Protein AF-A0A9P9AKM9-F1 (afdb_monomer)

InterPro domains:
  IPR001433 Oxidoreductase FAD/NAD(P)-binding [PF00175] (170-255)
  IPR001709 Flavoprotein pyridine nucleotide cytochrome reductase [PR00371] (80-87)
  IPR001709 Flavoprotein pyridine nucleotide cytochrome reductase [PR00371] (116-125)
  IPR001709 Flavoprotein pyridine nucleotide cytochrome reductase [PR00371] (169-188)
  IPR001709 Flavoprotein pyridine nucleotide cytochrome reductase [PR00371] (198-207)
  IPR001709 Flavoprotein pyridine nucleotide cytochrome reductase [PR00371] (211-222)
  IPR003097 Sulfite reductase [NADPH] flavoprotein alpha-component-like, FAD-binding [PF00667] (3-106)
  IPR017938 Riboflavin synthase-like beta-barrel [SSF63380] (3-127)
  IPR039261 Ferredoxin-NADP reductase (FNR), nucleotide-binding domain [G3DSA:3.40.50.80] (162-266)
  IPR039261 Ferredoxin-NADP reductase (FNR), nucleotide-binding domain [SSF52343] (159-263)

Solvent-accessible surface area (backbone atoms only — not comparable to full-atom values): 15667 Å² total; per-residue (Å²): 114,64,46,69,55,41,48,66,44,34,87,37,40,82,41,73,70,48,22,54,52,33,46,49,41,38,74,31,68,67,55,35,49,56,51,40,57,44,61,64,61,44,74,67,56,49,56,52,53,46,26,57,74,66,70,46,56,80,88,66,45,50,74,73,51,55,68,66,59,55,57,71,66,49,77,81,88,72,89,82,91,72,56,50,29,44,27,63,88,82,35,71,92,54,82,36,71,56,78,74,70,45,73,44,70,31,47,98,38,76,92,43,65,49,67,38,67,66,40,45,47,51,49,48,44,52,31,52,76,66,77,39,81,77,56,93,94,61,75,70,85,88,49,99,53,99,63,80,79,76,94,81,82,88,78,91,72,88,84,68,81,75,64,56,63,48,65,45,83,43,81,30,48,60,66,55,42,21,46,52,48,10,48,52,54,42,50,35,54,40,40,75,68,76,39,71,55,31,42,37,39,39,35,26,23,34,48,34,84,87,79,57,52,75,61,52,69,58,54,54,53,47,27,75,73,26,80,64,35,45,81,47,80,11,30,58,69,45,73,43,95,92,36,86,38,47,31,36,41,68,50,48,48,62,77,40,45,69,65,51,51,51,66,72,73,109

Foldseek 3Di:
DQLVLLLVCLVQALDPVLSVLSVCCSPDPVSVVVCCQQQVDDPVSSQVVSCVVVVHDPVSGRPSPDVVSVVVSDDDDDDDDFFFQAACVVCVPDTDGDADWDWAAGDPHRVDIDGDDVSLLVVQLVCVVVVHDRDPPRDPVVDPDSHDDDDDDDDDDPDDDDPQQAADAAEEEASRCRVVSRVLQVSLVCVVVVHHGAAYEHFYEDADPPPRPPCPVVQVVSQVSHPNYDHHYAHQNDDDPVHRPSNGRVSSCVVCVVVVVVSVVD

Secondary structure (DSSP, 8-state):
--HHHHHHHHTT-SSHHHHHHHHHHHH-HHHHHHHHHHH---HHHHHHHHHHHTT--GGGTTTT--HHHHHHHSPPPPP----B-S-TTT-TT---B--PPPEEEETTEEEEEEE-HHHHHHHHHHHHHTTPPPPTT---TT--SSS-PPP--PPP-S-----TTS-EEEEEEGGGGHHHHHHHHHHHHHHHTT-----EEEEEEES-TTTS-TTHHHHHHHHHHSTTEEEEEEETT-EETTEE-S-SHHHHHHTTHHHHHHHHH-

Nearest PDB structures (foldseek):
  3qe2-assembly1_A  TM=8.465E-01  e=2.092E-13  Homo sapiens
  5fa6-assembly2_B  TM=8.293E-01  e=1.739E-13  Homo sapiens
  6j7a-assembly1_A  TM=8.418E-01  e=2.308E-12  Rattus norvegicus
  3wkt-assembly1_A  TM=8.072E-01  e=5.957E-13  Rattus norvegicus
  3qfc-assembly2_B  TM=7.505E-01  e=2.252E-11  Homo sapiens

Mean predicted aligned error: 7.15 Å

Radius of gyration: 25.08 Å; Cα contacts (8 Å, |Δi|>4): 334; chains: 1; bounding box: 56×44×70 Å

Structure (mmCIF, N/CA/C/O backbone):
data_AF-A0A9P9AKM9-F1
#
_entry.id   AF-A0A9P9AKM9-F1
#
loop_
_atom_site.group_PDB
_atom_site.id
_atom_site.type_symbol
_atom_site.label_atom_id
_atom_site.label_alt_id
_atom_site.label_comp_id
_atom_site.label_asym_id
_atom_site.label_entity_id
_atom_site.label_seq_id
_atom_site.pdbx_PDB_ins_code
_atom_site.Cartn_x
_atom_site.Cartn_y
_atom_site.Cartn_z
_atom_site.occupancy
_atom_site.B_iso_or_equiv
_atom_site.auth_seq_id
_atom_site.auth_comp_id
_atom_site.auth_asym_id
_atom_site.auth_atom_id
_atom_site.pdbx_PDB_model_num
ATOM 1 N N . MET A 1 1 ? -17.996 1.460 14.120 1.00 79.56 1 MET A N 1
ATOM 2 C CA . MET A 1 1 ? -18.347 0.350 15.040 1.00 79.56 1 MET A CA 1
ATOM 3 C C . MET A 1 1 ? -19.779 -0.080 14.754 1.00 79.56 1 MET A C 1
ATOM 5 O O . MET A 1 1 ? -20.576 0.825 14.547 1.00 79.56 1 MET A O 1
ATOM 9 N N . PRO A 1 2 ? -20.124 -1.373 14.684 1.00 87.38 2 PRO A N 1
ATOM 10 C CA . PRO A 1 2 ? -21.502 -1.785 14.394 1.00 87.38 2 PRO A CA 1
ATOM 11 C C . PRO A 1 2 ? -22.505 -1.177 15.388 1.00 87.38 2 PRO A C 1
ATOM 13 O O . PRO A 1 2 ? -22.188 -1.049 16.571 1.00 87.38 2 PRO A O 1
ATOM 16 N N . ARG A 1 3 ? -23.694 -0.781 14.912 1.00 90.06 3 ARG A N 1
ATOM 17 C CA . ARG A 1 3 ? -24.748 -0.207 15.770 1.00 90.06 3 ARG A CA 1
ATOM 18 C C . ARG A 1 3 ? -25.275 -1.223 16.783 1.00 90.06 3 ARG A C 1
ATOM 20 O O . ARG A 1 3 ? -25.497 -0.853 17.928 1.00 90.06 3 ARG A O 1
ATOM 27 N N . ASP A 1 4 ? -25.333 -2.498 16.413 1.00 90.75 4 ASP A N 1
ATOM 28 C CA . ASP A 1 4 ? -25.721 -3.588 17.320 1.00 90.75 4 ASP A CA 1
ATOM 29 C C . ASP A 1 4 ? -24.795 -3.677 18.540 1.00 90.75 4 ASP A C 1
ATOM 31 O O . ASP A 1 4 ? -25.245 -3.880 19.664 1.00 90.75 4 ASP A O 1
ATOM 35 N N . THR A 1 5 ? -23.495 -3.426 18.346 1.00 91.44 5 THR A N 1
ATOM 36 C CA . THR A 1 5 ? -22.533 -3.334 19.450 1.00 91.44 5 THR A CA 1
ATOM 37 C C . THR A 1 5 ? -22.849 -2.156 20.373 1.00 91.44 5 THR A C 1
ATOM 39 O O . THR A 1 5 ? -22.737 -2.298 21.583 1.00 91.44 5 THR A O 1
ATOM 42 N N . ILE A 1 6 ? -23.263 -1.000 19.832 1.00 93.00 6 ILE A N 1
ATOM 43 C CA . ILE A 1 6 ? -23.695 0.155 20.645 1.00 93.00 6 ILE A CA 1
ATOM 44 C C . ILE A 1 6 ? -24.945 -0.208 21.445 1.00 93.00 6 ILE A C 1
ATOM 46 O O . ILE A 1 6 ? -25.001 0.066 22.640 1.00 93.00 6 ILE A O 1
ATOM 50 N N . GLN A 1 7 ? -25.917 -0.865 20.811 1.00 94.38 7 GLN A N 1
ATOM 51 C CA . GLN A 1 7 ? -27.147 -1.296 21.470 1.00 94.38 7 GLN A CA 1
ATOM 52 C C . GLN A 1 7 ? -26.858 -2.249 22.637 1.00 94.38 7 GLN A C 1
ATOM 54 O O . GLN A 1 7 ? -27.443 -2.103 23.708 1.00 94.38 7 GLN A O 1
ATOM 59 N N . ALA A 1 8 ? -25.917 -3.180 22.467 1.00 93.31 8 ALA A N 1
ATOM 60 C CA . ALA A 1 8 ? -25.505 -4.099 23.526 1.00 93.31 8 ALA A CA 1
ATOM 61 C C . ALA A 1 8 ? -24.818 -3.399 24.716 1.00 93.31 8 ALA A C 1
ATOM 63 O O . ALA A 1 8 ? -24.828 -3.944 25.818 1.00 93.31 8 ALA A O 1
ATOM 64 N N . LEU A 1 9 ? -24.243 -2.204 24.525 1.00 93.88 9 LEU A N 1
ATOM 65 C CA . LEU A 1 9 ? -23.625 -1.415 25.599 1.00 93.88 9 LEU A CA 1
ATOM 66 C C . LEU A 1 9 ? -24.648 -0.685 26.478 1.00 93.88 9 LEU A C 1
ATOM 68 O O . LEU A 1 9 ? -24.328 -0.365 27.619 1.00 93.88 9 LEU A O 1
ATOM 72 N N . VAL A 1 10 ? -25.866 -0.435 25.982 1.00 94.38 10 VAL A N 1
ATOM 73 C CA . VAL A 1 10 ? -26.912 0.312 26.708 1.00 94.38 10 VAL A CA 1
ATOM 74 C C . VAL A 1 10 ? -27.208 -0.315 28.073 1.00 94.38 10 VAL A C 1
ATOM 76 O O . VAL A 1 10 ? -27.300 0.396 29.068 1.00 94.38 10 VAL A O 1
ATOM 79 N N . GLN A 1 11 ? -27.288 -1.646 28.138 1.00 93.81 11 GLN A N 1
ATOM 80 C CA . GLN A 1 11 ? -27.585 -2.383 29.376 1.00 93.81 11 GLN A CA 1
ATOM 81 C C . GLN A 1 11 ? -26.481 -2.271 30.445 1.00 93.81 11 GLN A C 1
ATOM 83 O O . GLN A 1 11 ? -26.728 -2.548 31.613 1.00 93.81 11 GLN A O 1
ATOM 88 N N . PHE A 1 12 ? -25.273 -1.865 30.046 1.00 94.12 12 PHE A N 1
ATOM 89 C CA . PHE A 1 12 ? -24.116 -1.682 30.926 1.00 94.12 12 PHE A CA 1
ATOM 90 C C . PHE A 1 12 ? -23.746 -0.202 31.089 1.00 94.12 12 PHE A C 1
ATOM 92 O O . PHE A 1 12 ? -22.653 0.113 31.564 1.00 94.12 12 PHE A O 1
ATOM 99 N N . ALA A 1 13 ? -24.627 0.712 30.666 1.00 92.69 13 ALA A N 1
ATOM 100 C CA . ALA A 1 13 ? -24.386 2.142 30.749 1.00 92.69 13 ALA A CA 1
ATOM 101 C C . ALA A 1 13 ? -24.194 2.571 32.219 1.00 92.69 13 ALA A C 1
ATOM 103 O O . ALA A 1 13 ? -25.057 2.290 33.052 1.00 92.69 13 ALA A O 1
ATOM 104 N N . PRO A 1 14 ? -23.116 3.304 32.555 1.00 91.06 14 PRO A N 1
ATOM 105 C CA . PRO A 1 14 ? -22.854 3.712 33.939 1.00 91.06 14 PRO A CA 1
ATOM 106 C C . PRO A 1 14 ? -23.873 4.708 34.520 1.00 91.06 14 PRO A C 1
ATOM 108 O O . PRO A 1 14 ? -23.908 4.921 35.729 1.00 91.06 14 PRO A O 1
ATOM 111 N N . SER A 1 15 ? -24.677 5.358 33.672 1.00 89.50 15 SER A N 1
ATOM 112 C CA . SER A 1 15 ? -25.733 6.284 34.088 1.00 89.50 15 SER A CA 1
ATOM 113 C C . SER A 1 15 ? -26.909 6.294 33.094 1.00 89.50 15 SER A C 1
ATOM 115 O O . SER A 1 15 ? -26.717 5.996 31.908 1.00 89.50 15 SER A O 1
ATOM 117 N N . PRO A 1 16 ? -28.123 6.699 33.524 1.00 90.25 16 PRO A N 1
ATOM 118 C CA . PRO A 1 16 ? -29.293 6.780 32.641 1.00 90.25 16 PRO A CA 1
ATOM 119 C C . PRO A 1 16 ? -29.120 7.748 31.460 1.00 90.25 16 PRO A C 1
ATOM 121 O O . PRO A 1 16 ? -29.622 7.496 30.362 1.00 90.25 16 PRO A O 1
ATOM 124 N N . SER A 1 17 ? -28.384 8.848 31.657 1.00 91.06 17 SER A N 1
ATOM 125 C CA . SER A 1 17 ? -28.101 9.821 30.596 1.00 91.06 17 SER A CA 1
ATOM 126 C C . SER A 1 17 ? -27.215 9.225 29.500 1.00 91.06 17 SER A C 1
ATOM 128 O O . SER A 1 17 ? -27.494 9.416 28.315 1.00 91.06 17 SER A O 1
ATOM 130 N N . ILE A 1 18 ? -26.196 8.443 29.878 1.00 91.25 18 ILE A N 1
ATOM 131 C CA . ILE A 1 18 ? -25.347 7.710 28.930 1.00 91.25 18 ILE A CA 1
ATOM 132 C C . ILE A 1 18 ? -26.168 6.647 28.195 1.00 91.25 18 ILE A C 1
ATOM 134 O O . ILE A 1 18 ? -26.059 6.546 26.975 1.00 91.25 18 ILE A O 1
ATOM 138 N N . GLY A 1 19 ? -27.019 5.900 28.906 1.00 92.44 19 GLY A N 1
ATOM 139 C CA . GLY A 1 19 ? -27.903 4.899 28.300 1.00 92.44 19 GLY A CA 1
ATOM 140 C C . GLY A 1 19 ? -28.800 5.502 27.217 1.00 92.44 19 GLY A C 1
ATOM 141 O O . GLY A 1 19 ? -28.795 5.039 26.079 1.00 92.44 19 GLY A O 1
ATOM 142 N N . THR A 1 20 ? -29.470 6.613 27.532 1.00 93.31 20 THR A N 1
ATOM 143 C CA . THR A 1 20 ? -30.346 7.336 26.590 1.00 93.31 20 THR A CA 1
ATOM 144 C C . THR A 1 20 ? -29.581 7.808 25.350 1.00 93.31 20 THR A C 1
ATOM 146 O O . THR A 1 20 ? -30.056 7.687 24.221 1.00 93.31 20 THR A O 1
ATOM 149 N N . PHE A 1 21 ? -28.364 8.320 25.545 1.00 91.38 21 PHE A N 1
ATOM 150 C CA . PHE A 1 21 ? -27.500 8.750 24.451 1.00 91.38 21 PHE A CA 1
ATOM 151 C C . PHE A 1 21 ? -27.078 7.583 23.542 1.00 91.38 21 PHE A C 1
ATOM 153 O O . PHE A 1 21 ? -27.135 7.699 22.316 1.00 91.38 21 PHE A O 1
ATOM 160 N N . LEU A 1 22 ? -26.682 6.449 24.125 1.00 93.25 22 LEU A N 1
ATOM 161 C CA . LEU A 1 22 ? -26.306 5.249 23.375 1.00 93.25 22 LEU A CA 1
ATOM 162 C C . LEU A 1 22 ? -27.492 4.665 22.605 1.00 93.25 22 LEU A C 1
ATOM 164 O O . LEU A 1 22 ? -27.326 4.277 21.451 1.00 93.25 22 LEU A O 1
ATOM 168 N N . GLU A 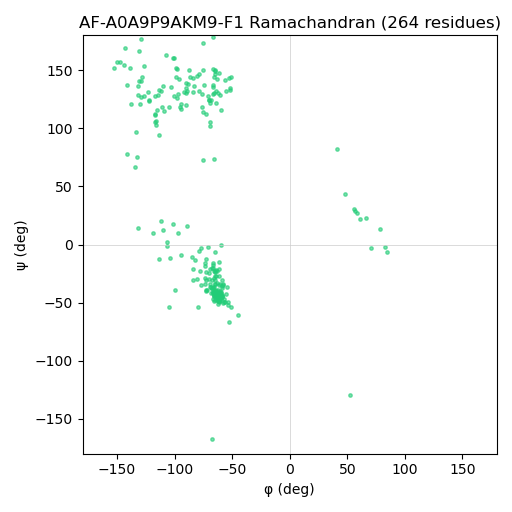1 23 ? -28.689 4.659 23.192 1.00 94.50 23 GLU A N 1
ATOM 169 C CA . GLU A 1 23 ? -29.909 4.245 22.495 1.00 94.50 23 GLU A CA 1
ATOM 170 C C . GLU A 1 23 ? -30.221 5.134 21.293 1.00 94.50 23 GLU A C 1
ATOM 172 O O . GLU A 1 23 ? -30.550 4.624 20.221 1.00 94.50 23 GLU A O 1
ATOM 177 N N . ALA A 1 24 ? -30.095 6.455 21.447 1.00 92.56 24 ALA A N 1
ATOM 178 C CA . ALA A 1 24 ? -30.302 7.391 20.347 1.00 92.56 24 ALA A CA 1
ATOM 179 C C . ALA A 1 24 ? -29.317 7.123 19.196 1.00 92.56 24 ALA A C 1
ATOM 181 O O . ALA A 1 24 ? -29.722 7.084 18.033 1.00 92.56 24 ALA A O 1
ATOM 182 N N . LEU A 1 25 ? -28.043 6.864 19.518 1.00 92.06 25 LEU A N 1
ATOM 183 C CA . LEU A 1 25 ? -27.022 6.496 18.533 1.00 92.06 25 LEU A CA 1
ATOM 184 C C . LEU A 1 25 ? -27.270 5.132 17.875 1.00 92.06 25 LEU A C 1
ATOM 186 O O . LEU A 1 25 ? -26.960 4.959 16.699 1.00 92.06 25 LEU A O 1
ATOM 190 N N . ALA A 1 26 ? -27.784 4.152 18.616 1.00 92.94 26 ALA A N 1
ATOM 191 C CA . ALA A 1 26 ? -28.056 2.821 18.083 1.00 92.94 26 ALA A CA 1
ATOM 192 C C . ALA A 1 26 ? -29.274 2.820 17.143 1.00 92.94 26 ALA A C 1
ATOM 194 O O . ALA A 1 26 ? -29.243 2.178 16.091 1.00 92.94 26 ALA A O 1
ATOM 195 N N . LYS A 1 27 ? -30.327 3.571 17.491 1.00 93.56 27 LYS A N 1
ATOM 196 C CA . LYS A 1 27 ? -31.611 3.583 16.770 1.00 93.56 27 LYS A CA 1
ATOM 197 C C . LYS A 1 27 ? -31.631 4.530 15.563 1.00 93.56 27 LYS A C 1
ATOM 199 O O . LYS A 1 27 ? -32.328 4.243 14.594 1.00 93.56 27 LYS A O 1
ATOM 204 N N . SER A 1 28 ? -30.880 5.636 15.586 1.00 93.12 28 SER A N 1
ATOM 205 C CA . SER A 1 28 ? -30.913 6.658 14.525 1.00 93.12 28 SER A CA 1
ATOM 206 C C . SER A 1 28 ? -29.691 6.603 13.605 1.00 93.12 28 SER A C 1
ATOM 208 O O . SER A 1 28 ? -28.562 6.851 14.029 1.00 93.12 28 SER A O 1
ATOM 210 N N . ASP A 1 29 ? -29.925 6.350 12.313 1.00 88.56 29 ASP A N 1
ATOM 211 C CA . ASP A 1 29 ? -28.878 6.403 11.282 1.00 88.56 29 ASP A CA 1
ATOM 212 C C . ASP A 1 29 ? -28.254 7.796 11.149 1.00 88.56 29 ASP A C 1
ATOM 214 O O . ASP A 1 29 ? -27.033 7.922 11.064 1.00 88.56 29 ASP A O 1
ATOM 218 N N . ALA A 1 30 ? -29.077 8.847 11.178 1.00 89.81 30 ALA A N 1
ATOM 219 C CA . ALA A 1 30 ? -28.604 10.223 11.063 1.00 89.81 30 ALA A CA 1
ATOM 220 C C . ALA A 1 30 ? -27.690 10.601 12.240 1.00 89.81 30 ALA A C 1
ATOM 222 O O . ALA A 1 30 ? -26.575 11.074 12.021 1.00 89.81 30 ALA A O 1
ATOM 223 N N . ALA A 1 31 ? -28.116 10.301 13.474 1.00 86.69 31 ALA A N 1
ATOM 224 C CA . ALA A 1 31 ? -27.329 10.595 14.671 1.00 86.69 31 ALA A CA 1
ATOM 225 C C . ALA A 1 31 ? -26.015 9.799 14.695 1.00 86.69 31 ALA A C 1
ATOM 227 O O . ALA A 1 31 ? -24.965 10.334 15.051 1.00 86.69 31 ALA A O 1
ATOM 228 N N . TYR A 1 32 ? -26.052 8.529 14.276 1.00 88.56 32 TYR A N 1
ATOM 229 C CA . TYR A 1 32 ? -24.854 7.703 14.162 1.00 88.56 32 TYR A CA 1
ATOM 230 C C . TYR A 1 32 ? -23.852 8.276 13.152 1.00 88.56 32 TYR A C 1
ATOM 232 O O . TYR A 1 32 ? -22.657 8.355 13.447 1.00 88.56 32 TYR A O 1
ATOM 240 N N . LEU A 1 33 ? -24.318 8.671 11.963 1.00 85.94 33 LEU A N 1
ATOM 241 C CA . LEU A 1 33 ? -23.461 9.207 10.906 1.00 85.94 33 LEU A CA 1
ATOM 242 C C . LEU A 1 33 ? -22.835 10.540 11.310 1.00 85.94 33 LEU A C 1
ATOM 244 O O . LEU A 1 33 ? -21.616 10.682 11.204 1.00 85.94 33 LEU A O 1
ATOM 248 N N . GLU A 1 34 ? -23.640 11.471 11.819 1.00 84.81 34 GLU A N 1
ATOM 249 C CA . GLU A 1 34 ? -23.173 12.769 12.309 1.00 84.81 34 GLU A CA 1
ATOM 250 C C . GLU A 1 34 ? -22.111 12.584 13.400 1.00 84.81 34 GLU A C 1
ATOM 252 O O . GLU A 1 34 ? -20.992 13.100 13.306 1.00 84.81 34 GLU A O 1
ATOM 257 N N . P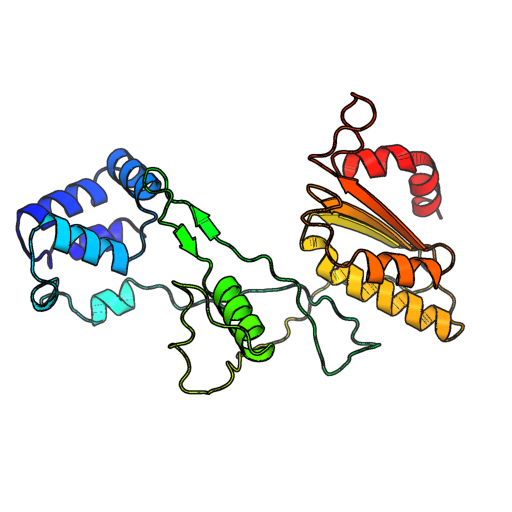HE A 1 35 ? -22.409 11.744 14.394 1.00 81.81 35 PHE A N 1
ATOM 258 C CA . PHE A 1 35 ? -21.477 11.469 15.476 1.00 81.81 35 PHE A CA 1
ATOM 259 C C . PHE A 1 35 ? -20.193 10.791 14.975 1.00 81.81 35 PHE A C 1
ATOM 261 O O . PHE A 1 35 ? -19.089 11.149 15.399 1.00 81.81 35 PHE A O 1
ATOM 268 N N . SER A 1 36 ? -20.302 9.814 14.071 1.00 81.19 36 SER A N 1
ATOM 269 C CA . SER A 1 36 ? -19.152 9.077 13.539 1.00 81.19 36 SER A CA 1
ATOM 270 C C . SER A 1 36 ? -18.238 9.960 12.685 1.00 81.19 36 SER A C 1
ATOM 272 O O . SER A 1 36 ? -17.017 9.787 12.741 1.00 81.19 36 SER A O 1
ATOM 274 N N . GLN A 1 37 ? -18.797 10.887 11.904 1.00 76.81 37 GLN A N 1
ATOM 275 C CA . GLN A 1 37 ? -18.031 11.827 11.080 1.00 76.81 37 GLN A CA 1
ATOM 276 C C . GLN A 1 37 ? -17.248 12.829 11.933 1.00 76.81 37 GLN A C 1
ATOM 278 O O . GLN A 1 37 ? -16.095 13.128 11.620 1.00 76.81 37 GLN A O 1
ATOM 283 N N . ALA A 1 38 ? -17.841 13.297 13.032 1.00 76.44 38 ALA A N 1
ATOM 284 C CA . ALA A 1 38 ? -17.186 14.223 13.949 1.00 76.44 38 ALA A CA 1
ATOM 285 C C . ALA A 1 38 ? -16.090 13.553 14.804 1.00 76.44 38 ALA A C 1
ATOM 287 O O . ALA A 1 38 ? -15.069 14.166 15.093 1.00 76.44 38 ALA A O 1
ATOM 288 N N . ASN A 1 39 ? -16.256 12.281 15.193 1.00 72.31 39 ASN A N 1
ATOM 289 C CA . ASN A 1 39 ? -15.434 11.698 16.268 1.00 72.31 39 ASN A CA 1
ATOM 290 C C . ASN A 1 39 ? -14.473 10.569 15.845 1.00 72.31 39 ASN A C 1
ATOM 292 O O . ASN A 1 39 ? -13.611 10.194 16.640 1.00 72.31 39 ASN A O 1
ATOM 296 N N . TYR A 1 40 ? -14.590 10.009 14.631 1.00 74.25 40 TYR A N 1
ATOM 297 C CA . TYR A 1 40 ? -13.927 8.754 14.216 1.00 74.25 40 TYR A CA 1
ATOM 298 C C . TYR A 1 40 ? -13.966 7.691 15.324 1.00 74.25 40 TYR A C 1
ATOM 300 O O . TYR A 1 40 ? -13.035 7.496 16.114 1.00 74.25 40 TYR A O 1
ATOM 308 N N . MET A 1 41 ? -15.098 7.002 15.389 1.00 76.94 41 MET A N 1
ATOM 309 C CA . MET A 1 41 ? -15.437 6.141 16.510 1.00 76.94 41 MET A CA 1
ATOM 310 C C . MET A 1 41 ? -14.617 4.842 16.537 1.00 76.94 41 MET A C 1
ATOM 312 O O . MET A 1 41 ? -14.825 3.939 15.719 1.00 76.94 41 MET A O 1
ATOM 316 N N . THR A 1 42 ? -13.750 4.700 17.539 1.00 83.94 42 THR A N 1
ATOM 317 C CA . THR A 1 42 ? -13.263 3.394 18.010 1.00 83.94 42 THR A CA 1
ATOM 318 C C . THR A 1 42 ? -14.027 2.989 19.269 1.00 83.94 42 THR A C 1
ATOM 320 O O . THR A 1 42 ? -14.613 3.842 19.932 1.00 83.94 42 THR A O 1
ATOM 323 N N . PHE A 1 43 ? -14.015 1.697 19.609 1.00 88.19 43 PHE A N 1
ATOM 324 C CA . PHE A 1 43 ? -14.671 1.191 20.820 1.00 88.19 43 PHE A CA 1
ATOM 325 C C . PHE A 1 43 ? -14.203 1.956 22.071 1.00 88.19 43 PHE A C 1
ATOM 327 O O . PHE A 1 43 ? -15.017 2.551 22.765 1.00 88.19 43 PHE A O 1
ATOM 334 N N . GLY A 1 44 ? -12.885 2.062 22.283 1.00 87.06 44 GLY A N 1
ATOM 335 C CA . GLY A 1 44 ? -12.322 2.801 23.419 1.00 87.06 44 GLY A CA 1
ATOM 336 C C . GLY A 1 44 ? -12.686 4.291 23.437 1.00 87.06 44 GLY A C 1
ATOM 337 O O . GLY A 1 44 ? -13.070 4.803 24.482 1.00 87.06 44 GLY A O 1
ATOM 338 N N . ARG A 1 45 ? -12.657 4.978 22.283 1.00 84.88 45 ARG A N 1
ATOM 339 C CA . ARG A 1 45 ? -13.055 6.398 22.207 1.00 84.88 45 ARG A CA 1
ATOM 340 C C . ARG A 1 45 ? -14.536 6.613 22.517 1.00 84.88 45 ARG A C 1
ATOM 342 O O . ARG A 1 45 ? -14.882 7.632 23.106 1.00 84.88 45 ARG A O 1
ATOM 349 N N . LEU A 1 46 ? -15.415 5.678 22.146 1.00 88.62 46 LEU A N 1
ATOM 350 C CA . LEU A 1 46 ? -16.826 5.754 22.535 1.00 88.62 46 LEU A CA 1
ATOM 351 C C . LEU A 1 46 ? -16.965 5.692 24.059 1.00 88.62 46 LEU A C 1
ATOM 353 O O . LEU A 1 46 ? -17.608 6.564 24.643 1.00 88.62 46 LEU A O 1
ATOM 357 N N . LEU A 1 47 ? -16.341 4.697 24.697 1.00 90.00 47 LEU A N 1
ATOM 358 C CA . LEU A 1 47 ? -16.413 4.529 26.150 1.00 90.00 47 LEU A CA 1
ATOM 359 C C . LEU A 1 47 ? -15.847 5.751 26.885 1.00 90.00 47 LEU A C 1
ATOM 361 O O . LEU A 1 47 ? -16.502 6.287 27.775 1.00 90.00 47 LEU A O 1
ATOM 365 N N . GLU A 1 48 ? -14.685 6.245 26.454 1.00 86.56 48 GLU A N 1
ATOM 366 C CA . GLU A 1 48 ? -14.047 7.439 27.016 1.00 86.56 48 GLU A CA 1
ATOM 367 C C . GLU A 1 48 ? -14.913 8.696 26.829 1.00 86.56 48 GLU A C 1
ATOM 369 O O . GLU A 1 48 ? -15.153 9.443 27.775 1.00 86.56 48 GLU A O 1
ATOM 374 N N . SER A 1 49 ? -15.422 8.938 25.616 1.00 84.56 49 SER A N 1
ATOM 375 C CA . SER A 1 49 ? -16.221 10.138 25.328 1.00 84.56 49 SER A CA 1
ATOM 376 C C . SER A 1 49 ? -17.547 10.161 26.090 1.00 84.56 49 SER A C 1
ATOM 378 O O . SER A 1 49 ? -17.977 11.223 26.541 1.00 84.56 49 SER A O 1
ATOM 380 N N . THR A 1 50 ? -18.187 9.004 26.266 1.00 88.12 50 THR A N 1
ATOM 381 C CA . THR A 1 50 ? -19.434 8.881 27.034 1.00 88.12 50 THR A CA 1
ATOM 382 C C . THR A 1 50 ? -19.194 9.015 28.531 1.00 88.12 50 THR A C 1
ATOM 384 O O . THR A 1 50 ? -19.961 9.713 29.191 1.00 88.12 50 THR A O 1
ATOM 387 N N . ALA A 1 51 ? -18.100 8.454 29.053 1.00 87.19 51 ALA A N 1
ATOM 388 C CA . ALA A 1 51 ? -17.700 8.640 30.444 1.00 87.19 51 ALA A CA 1
ATOM 389 C C . ALA A 1 51 ? -17.428 10.120 30.763 1.00 87.19 51 ALA A C 1
ATOM 391 O O . ALA A 1 51 ? -18.013 10.662 31.701 1.00 87.19 51 ALA A O 1
ATOM 392 N N . LYS A 1 52 ? -16.644 10.806 29.916 1.00 85.00 52 LYS A N 1
ATOM 393 C CA . LYS A 1 52 ? -16.349 12.241 30.066 1.00 85.00 52 LYS A CA 1
ATOM 394 C C . LYS A 1 52 ? -17.603 13.109 29.983 1.00 85.00 52 LYS A C 1
ATOM 396 O O . LYS A 1 52 ? -17.787 13.990 30.816 1.00 85.00 52 LYS A O 1
ATOM 401 N N . LYS A 1 53 ? -18.496 12.852 29.018 1.00 82.00 53 LYS A N 1
ATOM 402 C CA . LYS A 1 53 ? -19.784 13.567 28.910 1.00 82.00 53 LYS A CA 1
ATOM 403 C C . LYS A 1 53 ? -20.694 13.331 30.115 1.00 82.00 53 LYS A C 1
ATOM 405 O O . LYS A 1 53 ? -21.449 14.223 30.481 1.00 82.00 53 LYS A O 1
ATOM 410 N N . GLY A 1 54 ? -20.626 12.144 30.712 1.00 80.69 54 GLY A N 1
ATOM 411 C CA . GLY A 1 54 ? -21.354 11.806 31.932 1.00 80.69 54 GLY A CA 1
ATOM 412 C C . GLY A 1 54 ? -20.740 12.375 33.212 1.00 80.69 54 GLY A C 1
ATOM 413 O O . GLY A 1 54 ? -21.321 12.166 34.272 1.00 80.69 54 GLY A O 1
ATOM 414 N N . GLY A 1 55 ? -19.589 13.058 33.138 1.00 82.56 55 GLY A N 1
ATOM 415 C CA . GLY A 1 55 ? -18.875 13.569 34.311 1.00 82.56 55 GLY A CA 1
ATOM 416 C C . GLY A 1 55 ? -18.322 12.468 35.220 1.00 82.56 55 GLY A C 1
ATOM 417 O O . GLY A 1 55 ? -18.129 12.701 36.410 1.00 82.56 55 GLY A O 1
ATOM 418 N N . LEU A 1 56 ? -18.111 11.263 34.686 1.00 80.25 56 LEU A N 1
ATOM 419 C CA . LEU A 1 56 ? -17.638 10.123 35.465 1.00 80.25 56 LEU A CA 1
ATOM 420 C C . LEU A 1 56 ? -16.112 10.172 35.609 1.00 80.25 56 LEU A C 1
ATOM 422 O O . LEU A 1 56 ? -15.429 10.411 34.610 1.00 80.25 56 LEU A O 1
ATOM 426 N N . PRO A 1 57 ? -15.562 9.914 36.809 1.00 79.88 57 PRO A N 1
ATOM 427 C CA . PRO A 1 57 ? -14.127 9.722 36.969 1.00 79.88 57 PRO A CA 1
ATOM 428 C C . PRO A 1 57 ? -13.676 8.455 36.227 1.00 79.88 57 PRO A C 1
ATOM 430 O O . PRO A 1 57 ? -14.417 7.470 36.174 1.00 79.88 57 PRO A O 1
ATOM 433 N N . ASP A 1 58 ? -12.454 8.472 35.685 1.00 73.94 58 ASP A N 1
ATOM 434 C CA . ASP A 1 58 ? -11.918 7.393 34.837 1.00 73.94 58 ASP A CA 1
ATOM 435 C C . ASP A 1 58 ? -11.992 6.011 35.513 1.00 73.94 58 ASP A C 1
ATOM 437 O O . ASP A 1 58 ? -12.317 5.020 34.863 1.00 73.94 58 ASP A O 1
ATOM 441 N N . GLU A 1 59 ? -11.771 5.941 36.829 1.00 73.25 59 GLU A N 1
ATOM 442 C CA . GLU A 1 59 ? -11.809 4.691 37.604 1.00 73.25 59 GLU A CA 1
ATOM 443 C C . GLU A 1 59 ? -13.221 4.104 37.766 1.00 73.25 59 GLU A C 1
ATOM 445 O O . GLU A 1 59 ? -13.368 2.896 37.951 1.00 73.25 59 GLU A O 1
ATOM 450 N N . ALA A 1 60 ? -14.268 4.931 37.686 1.00 73.38 60 ALA A N 1
ATOM 451 C CA . ALA A 1 60 ? -15.666 4.506 37.809 1.00 73.38 60 ALA A CA 1
ATOM 452 C C . ALA A 1 60 ? -16.329 4.219 36.451 1.00 73.38 60 ALA A C 1
ATOM 454 O O . ALA A 1 60 ? -17.446 3.699 36.389 1.00 73.38 60 ALA A O 1
ATOM 455 N N . ALA A 1 61 ? -15.660 4.560 35.349 1.00 83.56 61 ALA A N 1
ATOM 456 C CA . ALA A 1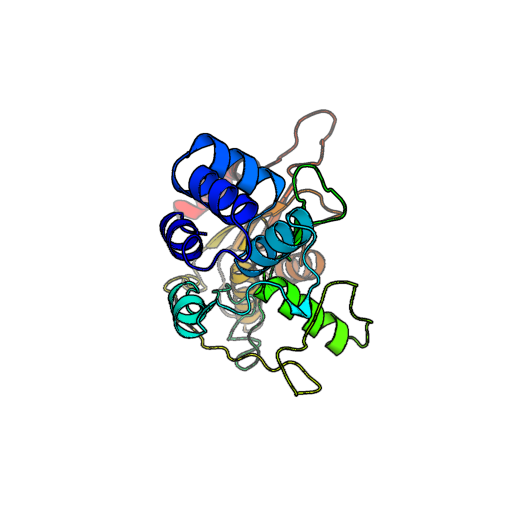 61 ? -16.210 4.421 34.015 1.00 83.56 61 ALA A CA 1
ATOM 457 C C . ALA A 1 61 ? -16.328 2.940 33.614 1.00 83.56 61 ALA A C 1
ATOM 459 O O . ALA A 1 61 ? -15.348 2.201 33.600 1.00 83.56 61 ALA A O 1
ATOM 460 N N . TRP A 1 62 ? -17.538 2.515 33.231 1.00 90.94 62 TRP A N 1
ATOM 461 C CA . TRP A 1 62 ? -17.799 1.203 32.618 1.00 90.94 62 TRP A CA 1
ATOM 462 C C . TRP A 1 62 ? -17.395 -0.026 33.458 1.00 90.94 62 TRP A C 1
ATOM 464 O O . TRP A 1 62 ? -17.168 -1.094 32.900 1.00 90.94 62 TRP A O 1
ATOM 474 N N . GLN A 1 63 ? -17.380 0.075 34.793 1.00 90.06 63 GLN A N 1
ATOM 475 C CA . GLN A 1 63 ? -17.035 -1.053 35.680 1.00 90.06 63 GLN A CA 1
ATOM 476 C C . GLN A 1 63 ? -17.949 -2.280 35.512 1.00 90.06 63 GLN A C 1
ATOM 478 O O . GLN A 1 63 ? -17.510 -3.412 35.691 1.00 90.06 63 GLN A O 1
ATOM 483 N N . ALA A 1 64 ? -19.217 -2.061 35.154 1.00 91.88 64 ALA A N 1
ATOM 484 C CA . ALA A 1 64 ? -20.190 -3.129 34.937 1.00 91.88 64 ALA A CA 1
ATOM 485 C C . ALA A 1 64 ? -20.045 -3.830 33.573 1.00 91.88 64 ALA A C 1
ATOM 487 O O . ALA A 1 64 ? -20.769 -4.788 33.312 1.00 91.88 64 ALA A O 1
ATOM 488 N N . LEU A 1 65 ? -19.156 -3.355 32.691 1.00 93.81 65 LEU A N 1
ATOM 489 C CA . LEU A 1 65 ? -19.006 -3.872 31.334 1.00 93.81 65 LEU A CA 1
ATOM 490 C C . LEU A 1 65 ? -18.278 -5.229 31.346 1.00 93.81 65 LEU A C 1
ATOM 492 O O . LEU A 1 65 ? -17.085 -5.275 31.658 1.00 93.81 65 LEU A O 1
ATOM 496 N N . PRO A 1 66 ? -18.936 -6.340 30.964 1.00 94.56 66 PRO A N 1
ATOM 497 C CA . PRO A 1 66 ? -18.295 -7.647 30.988 1.00 94.56 66 PRO A CA 1
ATOM 498 C C . PRO A 1 66 ? -17.167 -7.728 29.961 1.00 94.56 66 PRO A C 1
ATOM 500 O O . PRO A 1 66 ? -17.341 -7.363 28.795 1.00 94.56 66 PRO A O 1
ATOM 503 N N . LEU A 1 67 ? -16.025 -8.293 30.363 1.00 92.44 67 LEU A N 1
ATOM 504 C CA . LEU A 1 67 ? -14.895 -8.508 29.456 1.00 92.44 67 LEU A CA 1
ATOM 505 C C . LEU A 1 67 ? -15.281 -9.379 28.249 1.00 92.44 67 LEU A C 1
ATOM 507 O O . LEU A 1 67 ? -14.788 -9.143 27.149 1.00 92.44 67 LEU A O 1
ATOM 511 N N . SER A 1 68 ? -16.184 -10.348 28.431 1.00 94.38 68 SER A N 1
ATOM 512 C CA . SER A 1 68 ? -16.707 -11.183 27.342 1.00 94.38 68 SER A CA 1
ATOM 513 C C . SER A 1 68 ? -17.346 -10.345 26.236 1.00 94.38 68 SER A C 1
ATOM 515 O O . SER A 1 68 ? -16.991 -10.511 25.072 1.00 94.38 68 SER A O 1
ATOM 517 N N . LEU A 1 69 ? -18.190 -9.371 26.597 1.00 92.44 69 LEU A N 1
ATOM 518 C CA . LEU A 1 69 ? -18.813 -8.472 25.628 1.00 92.44 69 LEU A CA 1
ATOM 519 C C . LEU A 1 69 ? -17.765 -7.637 24.889 1.00 92.44 69 LEU A C 1
ATOM 521 O O . LEU A 1 69 ? -17.884 -7.430 23.687 1.00 92.44 69 LEU A O 1
ATOM 525 N N . VAL A 1 70 ? -16.724 -7.170 25.586 1.00 92.00 70 VAL A N 1
ATOM 526 C CA . VAL A 1 70 ? -15.626 -6.425 24.951 1.00 92.00 70 VAL A CA 1
ATOM 527 C C . VAL A 1 70 ? -14.904 -7.297 23.924 1.00 92.00 70 VAL A C 1
ATOM 529 O O . VAL A 1 70 ? -14.639 -6.843 22.813 1.00 92.00 70 VAL A O 1
ATOM 532 N N . VAL A 1 71 ? -14.605 -8.551 24.265 1.00 92.25 71 VAL A N 1
ATOM 533 C CA . VAL A 1 71 ? -13.938 -9.489 23.352 1.00 92.25 71 VAL A CA 1
ATOM 534 C C . VAL A 1 71 ? -14.820 -9.813 22.143 1.00 92.25 71 VAL A C 1
ATOM 536 O O . VAL A 1 71 ? -14.318 -9.814 21.023 1.00 92.25 71 VAL A O 1
ATOM 539 N N . GLU A 1 72 ? -16.122 -10.019 22.340 1.00 91.25 72 GLU A N 1
ATOM 540 C CA . GLU A 1 72 ? -17.084 -10.283 21.259 1.00 91.25 72 GLU A CA 1
ATOM 541 C C . GLU A 1 72 ? -17.324 -9.059 20.362 1.00 91.25 72 GLU A C 1
ATOM 543 O O . GLU A 1 72 ? -17.467 -9.179 19.144 1.00 91.25 72 GLU A O 1
ATOM 548 N N . ALA A 1 73 ? -17.328 -7.860 20.948 1.00 90.00 73 ALA A N 1
ATOM 549 C CA . ALA A 1 73 ? -17.500 -6.599 20.234 1.00 90.00 73 ALA A CA 1
ATOM 550 C C . ALA A 1 73 ? -16.316 -6.270 19.311 1.00 90.00 73 ALA A C 1
ATOM 552 O O . ALA A 1 73 ? -16.471 -5.579 18.295 1.00 90.00 73 ALA A O 1
ATOM 553 N N . LEU A 1 74 ? -15.111 -6.717 19.672 1.00 90.00 74 LEU A N 1
ATOM 554 C CA . LEU A 1 74 ? -13.888 -6.415 18.945 1.00 90.00 74 LEU A CA 1
ATOM 555 C C . LEU A 1 74 ? -13.615 -7.461 17.863 1.00 90.00 74 LEU A C 1
ATOM 557 O O . LEU A 1 74 ? -13.561 -8.664 18.090 1.00 90.00 74 LEU A O 1
ATOM 561 N N . ARG A 1 75 ? -13.346 -6.987 16.645 1.00 88.38 75 ARG A N 1
ATOM 562 C CA . ARG A 1 75 ? -12.903 -7.868 15.561 1.00 88.38 75 ARG A CA 1
ATOM 563 C C . ARG A 1 75 ? -11.454 -8.282 15.777 1.00 88.38 75 ARG A C 1
ATOM 565 O O . ARG A 1 75 ? -10.599 -7.431 16.030 1.00 88.38 75 ARG A O 1
ATOM 572 N N . ALA A 1 76 ? -11.170 -9.563 15.548 1.00 89.81 76 ALA A N 1
ATOM 573 C CA . ALA A 1 76 ? -9.807 -10.076 15.514 1.00 89.81 76 ALA A CA 1
ATOM 574 C C . ALA A 1 76 ? -8.930 -9.250 14.559 1.00 89.81 76 ALA A C 1
ATOM 576 O O . ALA A 1 76 ? -9.325 -8.935 13.425 1.00 89.81 76 ALA A O 1
ATOM 577 N N . LEU A 1 77 ? -7.726 -8.905 15.018 1.00 89.25 77 LEU A N 1
ATOM 578 C CA . LEU A 1 77 ? -6.788 -8.101 14.250 1.00 89.25 77 LEU A CA 1
ATOM 579 C C . LEU A 1 77 ? -6.363 -8.850 12.980 1.00 89.25 77 LEU A C 1
ATOM 581 O O . LEU A 1 77 ? -5.806 -9.939 13.041 1.00 89.25 77 LEU A O 1
ATOM 585 N N . GLN A 1 78 ? -6.609 -8.242 11.822 1.00 91.06 78 GLN A N 1
ATOM 586 C CA . GLN A 1 78 ? -6.263 -8.833 10.529 1.00 91.06 78 GLN A CA 1
ATOM 587 C C . GLN A 1 78 ? -4.830 -8.490 10.107 1.00 91.06 78 GLN A C 1
ATOM 589 O O . GLN A 1 78 ? -4.329 -7.397 10.396 1.00 91.06 78 GLN A O 1
ATOM 594 N N . SER A 1 79 ? -4.187 -9.379 9.353 1.00 91.81 79 SER A N 1
ATOM 595 C CA . SER A 1 79 ? -2.934 -9.048 8.672 1.00 91.81 79 SER A CA 1
ATOM 596 C C . SER A 1 79 ? -3.179 -7.996 7.583 1.00 91.81 79 SER A C 1
ATOM 598 O O . SER A 1 79 ? -4.278 -7.869 7.037 1.00 91.81 79 SER A O 1
ATOM 600 N N . ARG A 1 80 ? -2.162 -7.179 7.293 1.00 94.88 80 ARG A N 1
ATOM 601 C CA . ARG A 1 80 ? -2.205 -6.195 6.202 1.00 94.88 80 ARG A CA 1
ATOM 602 C C . ARG A 1 80 ? -1.233 -6.615 5.113 1.00 94.88 80 ARG A C 1
ATOM 604 O O . ARG A 1 80 ? -0.089 -6.953 5.401 1.00 94.88 80 ARG A O 1
ATOM 611 N N . LEU A 1 81 ? -1.711 -6.593 3.874 1.00 95.44 81 LEU A N 1
ATOM 612 C CA . LEU A 1 81 ? -0.922 -6.953 2.705 1.00 95.44 81 LEU A CA 1
ATOM 613 C C . LEU A 1 81 ? -0.181 -5.728 2.171 1.00 95.44 81 LEU A C 1
ATOM 615 O O . LEU A 1 81 ? -0.755 -4.647 2.055 1.00 95.44 81 LEU A O 1
ATOM 619 N N . TYR A 1 82 ? 1.077 -5.941 1.802 1.00 96.56 82 TYR A N 1
ATOM 620 C CA . TYR A 1 82 ? 1.922 -4.968 1.125 1.00 96.56 82 TYR A CA 1
ATOM 621 C C . TYR A 1 82 ? 2.538 -5.628 -0.102 1.00 96.56 82 TYR A C 1
ATOM 623 O O . TYR A 1 82 ? 2.934 -6.794 -0.049 1.00 96.56 82 TYR A O 1
ATOM 631 N N . SER A 1 83 ? 2.638 -4.881 -1.198 1.00 97.31 83 SER A N 1
ATOM 632 C CA . SER A 1 83 ? 3.432 -5.315 -2.343 1.00 97.31 83 SER A CA 1
ATOM 633 C C . SER A 1 83 ? 4.911 -5.237 -1.978 1.00 97.31 83 SER A C 1
ATOM 635 O O . SER A 1 83 ? 5.384 -4.195 -1.518 1.00 97.31 83 SER A O 1
ATOM 637 N N . ILE A 1 84 ? 5.630 -6.342 -2.180 1.00 97.56 84 ILE A N 1
ATOM 638 C CA . ILE A 1 84 ? 7.085 -6.374 -2.024 1.00 97.56 84 ILE A CA 1
ATOM 639 C C . ILE A 1 84 ? 7.694 -5.441 -3.073 1.00 97.56 84 ILE A C 1
ATOM 641 O O . ILE A 1 84 ? 7.314 -5.501 -4.242 1.00 97.56 84 ILE A O 1
ATOM 645 N N . SER A 1 85 ? 8.612 -4.578 -2.641 1.00 97.19 85 SER A N 1
ATOM 646 C CA . SER A 1 85 ? 9.273 -3.582 -3.483 1.00 97.19 85 SER A CA 1
ATOM 647 C C . SER A 1 85 ? 10.728 -3.888 -3.819 1.00 97.19 85 SER A C 1
ATOM 649 O O . SER A 1 85 ? 11.375 -3.095 -4.499 1.00 97.19 85 SER A O 1
ATOM 651 N N . SER A 1 86 ? 11.259 -5.027 -3.374 1.00 97.00 86 SER A N 1
ATOM 652 C CA . SER A 1 86 ? 12.571 -5.543 -3.779 1.00 97.00 86 SER A CA 1
ATOM 653 C C . SER A 1 86 ? 12.455 -6.661 -4.821 1.00 97.00 86 SER A C 1
ATOM 655 O O . SER A 1 86 ? 11.405 -7.286 -4.968 1.00 97.00 86 SER A O 1
ATOM 657 N N . SER A 1 87 ? 13.548 -6.929 -5.544 1.00 96.19 87 SER A N 1
ATOM 658 C CA . SER A 1 87 ? 13.669 -8.126 -6.386 1.00 96.19 87 SER A CA 1
ATOM 659 C C . SER A 1 87 ? 14.264 -9.282 -5.587 1.00 96.19 87 SER A C 1
ATOM 661 O O . SER A 1 87 ? 15.294 -9.131 -4.925 1.00 96.19 87 SER A O 1
ATOM 663 N N . SER A 1 88 ? 13.667 -10.466 -5.726 1.00 94.50 88 SER A N 1
ATOM 664 C CA . SER A 1 88 ? 14.219 -11.708 -5.168 1.00 94.50 88 SER A CA 1
ATOM 665 C C . SER A 1 88 ? 15.569 -12.103 -5.783 1.00 94.50 88 SER A C 1
ATOM 667 O O . SER A 1 88 ? 16.344 -12.800 -5.137 1.00 94.50 88 SER A O 1
ATOM 669 N N . MET A 1 89 ? 15.885 -11.615 -6.988 1.00 94.19 89 MET A N 1
ATOM 670 C CA . MET A 1 89 ? 17.163 -11.863 -7.664 1.00 94.19 89 MET A CA 1
ATOM 671 C C . MET A 1 89 ? 18.323 -11.072 -7.044 1.00 94.19 89 MET A C 1
ATOM 673 O O . MET A 1 89 ? 19.471 -11.505 -7.100 1.00 94.19 89 MET A O 1
ATOM 677 N N . ILE A 1 90 ? 18.026 -9.914 -6.453 1.00 94.62 90 ILE A N 1
ATOM 678 C CA . ILE A 1 90 ? 19.024 -9.021 -5.843 1.00 94.62 90 ILE A CA 1
ATOM 679 C C . ILE A 1 90 ? 19.065 -9.208 -4.328 1.00 94.62 90 ILE A C 1
ATOM 681 O O . ILE A 1 90 ? 20.124 -9.165 -3.711 1.00 94.62 90 ILE A O 1
ATOM 685 N N . SER A 1 91 ? 17.902 -9.401 -3.711 1.00 94.81 91 SER A N 1
ATOM 686 C CA . SER A 1 91 ? 17.719 -9.424 -2.261 1.00 94.81 91 SER A CA 1
ATOM 687 C C . SER A 1 91 ? 16.839 -10.611 -1.847 1.00 94.81 91 SER A C 1
ATOM 689 O O . SER A 1 91 ? 15.722 -10.420 -1.361 1.00 94.81 91 SER A O 1
ATOM 691 N N . PRO A 1 92 ? 17.314 -11.862 -2.024 1.00 93.50 92 PRO A N 1
ATOM 692 C CA . PRO A 1 92 ? 16.500 -13.066 -1.818 1.00 93.50 92 PRO A CA 1
ATOM 693 C C . PRO A 1 92 ? 16.044 -13.266 -0.368 1.00 93.50 92 PRO A C 1
ATOM 695 O O . PRO A 1 92 ? 15.019 -13.897 -0.125 1.00 93.50 92 PRO A O 1
ATOM 698 N N . LYS A 1 93 ? 16.800 -12.741 0.605 1.00 94.75 93 LYS A N 1
ATOM 699 C CA . LYS A 1 93 ? 16.529 -12.896 2.046 1.00 94.75 93 LYS A CA 1
ATOM 700 C C . LYS A 1 93 ? 15.990 -11.623 2.705 1.00 94.75 93 LYS A C 1
ATOM 702 O O . LYS A 1 93 ? 15.706 -11.631 3.897 1.00 94.75 93 LYS A O 1
ATOM 707 N N . THR A 1 94 ? 15.858 -10.538 1.946 1.00 94.38 94 THR A N 1
ATOM 708 C CA . THR A 1 94 ? 15.573 -9.192 2.462 1.00 94.38 94 THR A CA 1
ATOM 709 C C . THR A 1 94 ? 14.452 -8.536 1.646 1.00 94.38 94 THR A C 1
ATOM 711 O O . THR A 1 94 ? 14.702 -7.672 0.800 1.00 94.38 94 THR A O 1
ATOM 714 N N . PRO A 1 95 ? 13.186 -8.950 1.852 1.00 94.94 95 PRO A N 1
ATOM 715 C CA . PRO A 1 95 ? 12.053 -8.310 1.198 1.00 94.94 95 PRO A CA 1
ATOM 716 C C . PRO A 1 95 ? 11.888 -6.870 1.699 1.00 94.94 95 PRO A C 1
ATOM 718 O O . PRO A 1 95 ? 11.847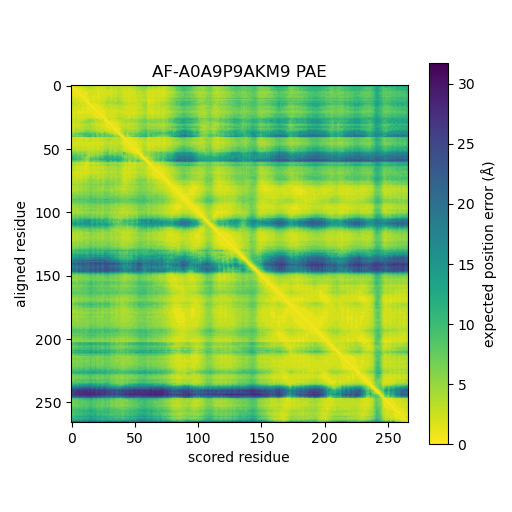 -6.620 2.903 1.00 94.94 95 PRO A O 1
ATOM 721 N N . SER A 1 96 ? 11.758 -5.923 0.775 1.00 95.94 96 SER A N 1
ATOM 722 C CA . SER A 1 96 ? 11.414 -4.532 1.085 1.00 95.94 96 SER A CA 1
ATOM 723 C C . SER A 1 96 ? 9.919 -4.307 0.882 1.00 95.94 96 SER A C 1
ATOM 725 O O . SER A 1 96 ? 9.301 -4.958 0.041 1.00 95.94 96 SER A O 1
ATOM 727 N N . ILE A 1 97 ? 9.332 -3.375 1.632 1.00 95.88 97 ILE A N 1
ATOM 728 C CA . ILE A 1 97 ? 7.958 -2.907 1.422 1.00 95.88 97 ILE A CA 1
ATOM 729 C C . ILE A 1 97 ? 7.944 -1.387 1.303 1.00 95.88 97 ILE A C 1
ATOM 731 O O . ILE A 1 97 ? 8.786 -0.699 1.878 1.00 95.88 97 ILE A O 1
ATOM 735 N N . THR A 1 98 ? 6.948 -0.861 0.598 1.00 95.69 98 THR A N 1
ATOM 736 C CA . THR A 1 98 ? 6.690 0.580 0.505 1.00 95.69 98 THR A CA 1
ATOM 737 C C . THR A 1 98 ? 5.326 0.864 1.122 1.00 95.69 98 THR A C 1
ATOM 739 O O . THR A 1 98 ? 4.297 0.445 0.592 1.00 95.69 98 THR A O 1
ATOM 742 N N . ALA A 1 99 ? 5.303 1.557 2.261 1.00 94.38 99 ALA A N 1
ATOM 743 C CA . ALA A 1 99 ? 4.086 1.789 3.031 1.00 94.38 99 ALA A CA 1
ATOM 744 C C . ALA A 1 99 ? 3.825 3.286 3.221 1.00 94.38 99 ALA A C 1
ATOM 746 O O . ALA A 1 99 ? 4.638 4.002 3.800 1.00 94.38 99 ALA A O 1
ATOM 747 N N . ARG A 1 100 ? 2.649 3.757 2.790 1.00 93.44 100 ARG A N 1
ATOM 748 C CA . ARG A 1 100 ? 2.190 5.115 3.099 1.00 93.44 100 ARG A CA 1
ATOM 749 C C . ARG A 1 100 ? 1.708 5.174 4.545 1.00 93.44 100 ARG A C 1
ATOM 751 O O . ARG A 1 100 ? 0.857 4.379 4.948 1.00 93.44 100 ARG A O 1
ATOM 758 N N . VAL A 1 101 ? 2.198 6.151 5.302 1.00 92.50 101 VAL A N 1
ATOM 759 C CA . VAL A 1 101 ? 1.704 6.428 6.655 1.00 92.50 101 VAL A CA 1
ATOM 760 C C . VAL A 1 101 ? 0.286 6.988 6.569 1.00 92.50 101 VAL A C 1
ATOM 762 O O . VAL A 1 101 ? 0.050 8.003 5.917 1.00 92.50 101 VAL A O 1
ATOM 765 N N . ILE A 1 102 ? -0.668 6.318 7.217 1.00 90.81 102 ILE A N 1
ATOM 766 C CA . ILE A 1 102 ? -2.070 6.741 7.237 1.00 90.81 102 ILE A CA 1
ATOM 767 C C . ILE A 1 102 ? -2.324 7.568 8.496 1.00 90.81 102 ILE A C 1
ATOM 769 O O . ILE A 1 102 ? -2.210 7.061 9.617 1.00 90.81 102 ILE A O 1
ATOM 773 N N . LYS A 1 103 ? -2.705 8.828 8.293 1.00 87.69 103 LYS A N 1
ATOM 774 C CA . LYS A 1 103 ? -3.205 9.744 9.318 1.00 87.69 103 LYS A CA 1
ATOM 775 C C . LYS A 1 103 ? -4.386 10.509 8.724 1.00 87.69 103 LYS A C 1
ATOM 777 O O . LYS A 1 103 ? -4.226 11.170 7.702 1.00 87.69 103 LYS A O 1
ATOM 782 N N . THR A 1 104 ? -5.547 10.398 9.352 1.00 84.38 104 THR A N 1
ATOM 783 C CA . THR A 1 104 ? -6.788 11.044 8.911 1.00 84.38 104 THR A CA 1
ATOM 784 C C . THR A 1 104 ? -7.202 12.052 9.979 1.00 84.38 104 THR A C 1
ATOM 786 O O . THR A 1 104 ? -7.443 11.626 11.111 1.00 84.38 104 THR A O 1
ATOM 789 N N . PRO A 1 105 ? -7.238 13.361 9.688 1.00 81.88 105 PRO A N 1
ATOM 790 C CA . PRO A 1 105 ? -7.698 14.360 10.653 1.00 81.88 105 PRO A CA 1
ATOM 791 C C . PRO A 1 105 ? -9.186 14.162 10.979 1.00 81.88 105 PRO A C 1
ATOM 793 O O . PRO A 1 105 ? -9.941 13.678 10.133 1.00 81.88 105 PRO A O 1
ATOM 796 N N . LEU A 1 106 ? -9.595 14.501 12.204 1.00 75.56 106 LEU A N 1
ATOM 797 C CA . LEU A 1 106 ? -11.007 14.486 12.600 1.00 75.56 106 LEU A CA 1
ATOM 798 C C . LEU A 1 106 ? -11.707 15.781 12.187 1.00 75.56 106 LEU A C 1
ATOM 800 O O . LEU A 1 106 ? -11.129 16.865 12.269 1.00 75.56 106 LEU A O 1
ATOM 804 N N . SER A 1 107 ? -12.969 15.665 11.774 1.00 71.19 107 SER A N 1
ATOM 805 C CA . SER A 1 107 ? -13.810 16.827 11.488 1.00 71.19 107 SER A CA 1
ATOM 806 C C . SER A 1 107 ? -14.157 17.546 12.797 1.00 71.19 107 SER A C 1
ATOM 808 O O . SER A 1 107 ? -14.661 16.918 13.722 1.00 71.19 107 SER A O 1
ATOM 810 N N . GLY A 1 108 ? -13.865 18.845 12.902 1.00 67.25 108 GLY A N 1
ATOM 811 C CA . GLY A 1 108 ? -14.146 19.650 14.103 1.00 67.25 108 GLY A CA 1
ATOM 812 C C . GLY A 1 108 ? -13.089 19.599 15.217 1.00 67.25 108 GLY A C 1
ATOM 813 O O . GLY A 1 108 ? -13.177 20.380 16.158 1.00 67.25 108 GLY A O 1
ATOM 814 N N . ALA A 1 109 ? -12.064 18.750 15.104 1.00 69.75 109 ALA A N 1
ATOM 815 C CA . ALA A 1 109 ? -10.924 18.718 16.025 1.00 69.75 109 ALA A CA 1
ATOM 816 C C . ALA A 1 109 ? -9.623 18.464 15.239 1.00 69.75 109 ALA A C 1
ATOM 818 O O . ALA A 1 109 ? -9.138 17.331 15.215 1.00 69.75 109 ALA A O 1
ATOM 819 N N . PRO A 1 110 ? -9.058 19.487 14.567 1.00 64.38 110 PRO A N 1
ATOM 820 C CA . PRO A 1 110 ? -7.915 19.321 13.661 1.00 64.38 110 PRO A CA 1
ATOM 821 C C . PRO A 1 110 ? -6.653 18.774 14.348 1.00 64.38 110 PRO A C 1
ATOM 823 O O . PRO A 1 110 ? -5.859 18.079 13.711 1.00 64.38 110 PRO A O 1
ATOM 826 N N . ASP A 1 111 ? -6.502 19.014 15.653 1.00 69.62 111 ASP A N 1
ATOM 827 C CA . ASP A 1 111 ? -5.392 18.487 16.457 1.00 69.62 111 ASP A CA 1
ATOM 828 C C . ASP A 1 111 ? -5.526 16.985 16.744 1.00 69.62 111 ASP A C 1
ATOM 830 O O . ASP A 1 111 ? -4.548 16.296 17.050 1.00 69.62 111 ASP A O 1
ATOM 834 N N . GLN A 1 112 ? -6.734 16.438 16.596 1.00 73.12 112 GLN A N 1
ATOM 835 C CA . GLN A 1 112 ? -6.990 15.016 16.724 1.00 73.12 112 GLN A CA 1
ATOM 836 C C . GLN A 1 112 ? -6.982 14.335 15.358 1.00 73.12 112 GLN A C 1
ATOM 838 O O . GLN A 1 112 ? -7.458 14.834 14.339 1.00 73.12 112 GLN A O 1
ATOM 843 N N . SER A 1 113 ? -6.444 13.121 15.334 1.00 78.31 113 SER A N 1
ATOM 844 C CA . SER A 1 113 ? -6.422 12.313 14.121 1.00 78.31 113 SER A CA 1
ATOM 845 C C . SER A 1 113 ? -6.623 10.842 14.430 1.00 78.31 113 SER A C 1
ATOM 847 O O . SER A 1 113 ? -6.341 10.349 15.527 1.00 78.31 113 SER A O 1
ATOM 849 N N . SER A 1 114 ? -7.141 10.139 13.437 1.00 82.06 114 SER A N 1
ATOM 850 C CA . SER A 1 114 ? -7.127 8.693 13.374 1.00 82.06 114 SER A CA 1
ATOM 851 C C . SER A 1 114 ? -5.863 8.215 12.675 1.00 82.06 114 SER A C 1
ATOM 853 O O . SER A 1 114 ? -5.498 8.706 11.606 1.00 82.06 114 SER A O 1
ATOM 855 N N . GLN A 1 115 ? -5.196 7.244 13.282 1.00 85.50 115 GLN A N 1
ATOM 856 C CA . GLN A 1 115 ? -3.951 6.682 12.786 1.00 85.50 115 GLN A CA 1
ATOM 857 C C . GLN A 1 115 ? -4.174 5.256 12.279 1.00 85.50 115 GLN A C 1
ATOM 859 O O . GLN A 1 115 ? -4.817 4.435 12.933 1.00 85.50 115 GLN A O 1
ATOM 864 N N . GLY A 1 116 ? -3.600 4.929 11.121 1.00 88.25 116 GLY A N 1
ATOM 865 C CA . GLY A 1 116 ? -3.540 3.543 10.663 1.00 88.25 116 GLY A CA 1
ATOM 866 C C . GLY A 1 116 ? -2.606 2.723 11.552 1.00 88.25 116 GLY A C 1
ATOM 867 O O . GLY A 1 116 ? -1.436 3.080 11.678 1.00 88.25 116 GLY A O 1
ATOM 868 N N . LEU A 1 117 ? -3.104 1.621 12.125 1.00 87.56 117 LEU A N 1
ATOM 869 C CA . LEU A 1 117 ? -2.374 0.802 13.107 1.00 87.56 117 LEU A CA 1
ATOM 870 C C . LEU A 1 117 ? -0.981 0.380 12.609 1.00 87.56 117 LEU A C 1
ATOM 872 O O . LEU A 1 117 ? 0.037 0.843 13.116 1.00 87.56 117 LEU A O 1
ATOM 876 N N . ILE A 1 118 ? -0.927 -0.460 11.571 1.00 89.19 118 ILE A N 1
ATOM 877 C CA . ILE A 1 118 ? 0.334 -1.041 11.091 1.00 89.19 118 ILE A CA 1
ATOM 878 C C . ILE A 1 118 ? 1.253 -0.003 10.430 1.00 89.19 118 ILE A C 1
ATOM 880 O O . ILE A 1 118 ? 2.464 -0.072 10.592 1.00 89.19 118 ILE A O 1
ATOM 884 N N . SER A 1 119 ? 0.709 1.001 9.734 1.00 91.62 119 SER A N 1
ATOM 885 C CA . SER A 1 119 ? 1.530 2.012 9.056 1.00 91.62 119 SER A CA 1
ATOM 886 C C . SER A 1 119 ? 2.257 2.919 10.046 1.00 91.62 119 SER A C 1
ATOM 888 O O . SER A 1 119 ? 3.396 3.307 9.807 1.00 91.62 119 SER A O 1
ATOM 890 N N . ASN A 1 120 ? 1.603 3.252 11.163 1.00 89.25 120 ASN A N 1
ATOM 891 C CA . ASN A 1 120 ? 2.221 4.041 12.222 1.00 89.25 120 ASN A CA 1
ATOM 892 C C . ASN A 1 120 ? 3.164 3.183 13.067 1.00 89.25 120 ASN A C 1
ATOM 894 O O . ASN A 1 120 ? 4.237 3.660 13.406 1.00 89.25 120 ASN A O 1
ATOM 898 N N . HIS A 1 121 ? 2.848 1.903 13.287 1.00 87.12 121 HIS A N 1
ATOM 899 C CA . HIS A 1 121 ? 3.784 0.962 13.903 1.00 87.12 121 HIS A CA 1
ATOM 900 C C . HIS A 1 121 ? 5.085 0.817 13.089 1.00 87.12 121 HIS A C 1
ATOM 902 O O . HIS A 1 121 ? 6.174 0.930 13.646 1.00 87.12 121 HIS A O 1
ATOM 908 N N . LEU A 1 122 ? 4.990 0.649 11.763 1.00 89.50 122 LEU A N 1
ATOM 909 C CA . LEU A 1 122 ? 6.150 0.620 10.860 1.00 89.50 122 LEU A CA 1
ATOM 910 C C . LEU A 1 122 ? 6.946 1.931 10.902 1.00 89.50 122 LEU A C 1
ATOM 912 O O . LEU A 1 122 ? 8.174 1.906 10.912 1.00 89.50 122 LEU A O 1
ATOM 916 N N . ARG A 1 123 ? 6.258 3.078 10.970 1.00 89.75 123 ARG A N 1
ATOM 917 C CA . ARG A 1 123 ? 6.909 4.383 11.131 1.00 89.75 123 ARG A CA 1
ATOM 918 C C . ARG A 1 123 ? 7.683 4.455 12.446 1.00 89.75 123 ARG A C 1
ATOM 920 O O . ARG A 1 123 ? 8.843 4.839 12.427 1.00 89.75 123 ARG A O 1
ATOM 927 N N . SER A 1 124 ? 7.073 4.069 13.563 1.00 86.31 124 SER A N 1
ATOM 928 C CA . SER A 1 124 ? 7.734 4.040 14.872 1.00 86.31 124 SER A CA 1
ATOM 929 C C . SER A 1 124 ? 8.957 3.130 14.874 1.00 86.31 124 SER A C 1
ATOM 931 O O . SER A 1 124 ? 10.012 3.534 15.350 1.00 86.31 124 SER A O 1
ATOM 933 N N . ALA A 1 125 ? 8.833 1.933 14.295 1.00 85.31 125 ALA A N 1
ATOM 934 C CA . ALA A 1 125 ? 9.940 0.998 14.135 1.00 85.31 125 ALA A CA 1
ATOM 935 C C . ALA A 1 125 ? 11.088 1.610 13.322 1.00 85.31 125 ALA A C 1
ATOM 937 O O . ALA A 1 125 ? 12.244 1.516 13.723 1.00 85.31 125 ALA A O 1
ATOM 938 N N . SER A 1 126 ? 10.765 2.287 12.216 1.00 87.31 126 SER A N 1
ATOM 939 C CA . SER A 1 126 ? 11.747 2.986 11.385 1.00 87.31 126 SER A CA 1
ATOM 940 C C . SER A 1 126 ? 12.443 4.117 12.141 1.00 87.31 126 SER A C 1
ATOM 942 O O . SER A 1 126 ? 13.653 4.256 12.012 1.00 87.31 126 SER A O 1
ATOM 944 N N . LEU A 1 127 ? 11.714 4.921 12.921 1.00 87.88 127 LEU A N 1
ATOM 945 C CA . LEU A 1 127 ? 12.308 6.003 13.715 1.00 87.88 127 LEU A CA 1
ATOM 946 C C . LEU A 1 127 ? 13.306 5.439 14.733 1.00 87.88 127 LEU A C 1
ATOM 948 O O . LEU A 1 127 ? 14.456 5.867 14.753 1.00 87.88 127 LEU A O 1
ATOM 952 N N . LEU A 1 128 ? 12.907 4.414 15.494 1.00 84.50 128 LEU A N 1
ATOM 953 C CA . LEU A 1 128 ? 13.793 3.778 16.472 1.00 84.50 128 LEU A CA 1
ATOM 954 C C . LEU A 1 128 ? 15.020 3.130 15.827 1.00 84.50 128 LEU A C 1
ATOM 956 O O . LEU A 1 128 ? 16.126 3.290 16.331 1.00 84.50 128 LEU A O 1
ATOM 960 N N . ALA A 1 129 ? 14.842 2.434 14.701 1.00 84.75 129 ALA A N 1
ATOM 961 C CA . ALA A 1 129 ? 15.950 1.810 13.980 1.00 84.75 129 ALA A CA 1
ATOM 962 C C . ALA A 1 129 ? 16.972 2.833 13.451 1.00 84.75 129 ALA A C 1
ATOM 964 O O . ALA A 1 129 ? 18.126 2.481 13.234 1.00 84.75 129 ALA A O 1
ATOM 965 N N . ASN A 1 130 ? 16.558 4.090 13.263 1.00 86.38 130 ASN A N 1
ATOM 966 C CA . ASN A 1 130 ? 17.422 5.196 12.850 1.00 86.38 130 ASN A CA 1
ATOM 967 C C . ASN A 1 130 ? 17.821 6.107 14.026 1.00 86.38 130 ASN A C 1
ATOM 969 O O . ASN A 1 130 ? 18.234 7.243 13.802 1.00 86.38 130 ASN A O 1
ATOM 973 N N . SER A 1 131 ? 17.682 5.640 15.273 1.00 85.31 131 SER A N 1
ATOM 974 C CA . SER A 1 131 ? 18.007 6.401 16.490 1.00 85.31 131 SER A CA 1
ATOM 975 C C . SER A 1 131 ? 17.274 7.748 16.595 1.00 85.31 131 SER A C 1
ATOM 977 O O . SER A 1 131 ? 17.787 8.707 17.171 1.00 85.31 131 SER A O 1
ATOM 979 N N . GLN A 1 132 ? 16.066 7.835 16.034 1.00 84.62 132 GLN A N 1
ATOM 980 C CA . GLN A 1 132 ? 15.211 9.019 16.086 1.00 84.62 132 GLN A CA 1
ATOM 981 C C . GLN A 1 132 ? 14.155 8.881 17.186 1.00 84.62 132 GLN A C 1
ATOM 983 O O . GLN A 1 132 ? 13.609 7.801 17.427 1.00 84.62 132 GLN A O 1
ATOM 988 N N . ALA A 1 133 ? 13.835 10.001 17.839 1.00 82.44 133 ALA A N 1
ATOM 989 C CA . ALA A 1 133 ? 12.810 10.045 18.874 1.00 82.44 133 ALA A CA 1
ATOM 990 C C . ALA A 1 133 ? 11.419 9.700 18.311 1.00 82.44 133 ALA A C 1
ATOM 992 O O . ALA A 1 133 ? 11.052 10.097 17.200 1.00 82.44 133 ALA A O 1
ATOM 993 N N . LEU A 1 134 ? 10.621 8.980 19.104 1.00 79.75 134 LEU A N 1
ATOM 994 C CA . LEU A 1 134 ? 9.225 8.719 18.770 1.00 79.75 134 LEU A CA 1
ATOM 995 C C . LEU A 1 134 ? 8.424 10.023 18.801 1.00 79.75 134 LEU A C 1
ATOM 997 O O . LEU A 1 134 ? 8.558 10.836 19.713 1.00 79.75 134 LEU A O 1
ATOM 1001 N N . LEU A 1 135 ? 7.558 10.203 17.805 1.00 74.94 135 LEU A N 1
ATOM 1002 C CA . LEU A 1 135 ? 6.652 11.347 17.772 1.00 74.94 135 LEU A CA 1
ATOM 1003 C C . LEU A 1 135 ? 5.503 11.159 18.778 1.00 74.94 135 LEU A C 1
ATOM 1005 O O . LEU A 1 135 ? 5.062 10.025 18.989 1.00 74.94 135 LEU A O 1
ATOM 1009 N N . PRO A 1 136 ? 4.949 12.249 19.340 1.00 68.06 136 PRO A N 1
ATOM 1010 C CA . PRO A 1 136 ? 3.780 12.180 20.209 1.00 68.06 136 PRO A CA 1
ATOM 1011 C C . PRO A 1 136 ? 2.622 11.397 19.571 1.00 68.06 136 PRO A C 1
ATOM 1013 O O . PRO A 1 136 ? 2.273 11.600 18.405 1.00 68.06 136 PRO A O 1
ATOM 1016 N N . GLY A 1 137 ? 2.032 10.481 20.340 1.00 65.50 137 GLY A N 1
ATOM 1017 C CA . GLY A 1 137 ? 0.928 9.624 19.894 1.00 65.50 137 GLY A CA 1
ATOM 1018 C C . GLY A 1 137 ? 1.343 8.370 19.114 1.00 65.50 137 GLY A C 1
ATOM 1019 O O . GLY A 1 137 ? 0.475 7.577 18.762 1.00 65.50 137 GLY A O 1
ATOM 1020 N N . LEU A 1 138 ? 2.637 8.156 18.860 1.00 65.31 138 LEU A N 1
ATOM 1021 C CA . LEU A 1 138 ? 3.163 6.888 18.361 1.00 65.31 138 LEU A CA 1
ATOM 1022 C C . LEU A 1 138 ? 3.637 6.027 19.538 1.00 65.31 138 LEU A C 1
ATOM 1024 O O . LEU A 1 138 ? 4.586 6.392 20.224 1.00 65.31 138 LEU A O 1
ATOM 1028 N N . SER A 1 139 ? 3.011 4.868 19.751 1.00 63.34 139 SER A N 1
ATOM 1029 C CA . SER A 1 139 ? 3.419 3.921 20.794 1.00 63.34 139 SER A CA 1
ATOM 1030 C C . SER A 1 139 ? 3.738 2.548 20.208 1.00 63.34 139 SER A C 1
ATOM 1032 O O . SER A 1 139 ? 2.955 1.984 19.443 1.00 63.34 139 SER A O 1
ATOM 1034 N N . LEU A 1 140 ? 4.894 2.003 20.595 1.00 61.28 140 LEU A N 1
ATOM 1035 C CA . LEU A 1 140 ? 5.300 0.616 20.343 1.00 61.28 140 LEU A CA 1
ATOM 1036 C C . LEU A 1 140 ? 5.025 -0.296 21.545 1.00 61.28 140 LEU A C 1
ATOM 1038 O O . LEU A 1 140 ? 5.427 -1.455 21.521 1.00 61.28 140 LEU A O 1
ATOM 1042 N N . ALA A 1 141 ? 4.299 0.187 22.564 1.00 54.44 141 ALA A N 1
ATOM 1043 C CA . ALA A 1 141 ? 4.058 -0.508 23.837 1.00 54.44 141 ALA A CA 1
ATOM 1044 C C . ALA A 1 141 ? 3.354 -1.877 23.720 1.00 54.44 141 ALA A C 1
ATOM 1046 O O . ALA A 1 141 ? 3.124 -2.547 24.721 1.00 54.44 141 ALA A O 1
ATOM 1047 N N . ILE A 1 142 ? 3.021 -2.314 22.505 1.00 54.03 142 ILE A N 1
ATOM 1048 C CA . ILE A 1 142 ? 2.508 -3.655 22.227 1.00 54.03 142 ILE A CA 1
ATOM 1049 C C . ILE A 1 142 ? 3.627 -4.710 22.357 1.00 54.03 142 ILE A C 1
ATOM 1051 O O . ILE A 1 142 ? 3.334 -5.870 22.632 1.00 54.03 142 ILE A O 1
ATOM 1055 N N . THR A 1 143 ? 4.906 -4.342 22.204 1.00 52.22 143 THR A N 1
ATOM 1056 C CA . THR A 1 143 ? 6.026 -5.296 22.262 1.00 52.22 143 THR A CA 1
ATOM 1057 C C . THR A 1 143 ? 6.970 -4.994 23.422 1.00 52.22 143 THR A C 1
ATOM 1059 O O . THR A 1 143 ? 7.474 -3.883 23.534 1.00 52.22 143 THR A O 1
ATOM 1062 N N . ARG A 1 144 ? 7.267 -6.005 24.253 1.00 55.47 144 ARG A N 1
ATOM 1063 C CA . ARG A 1 144 ? 8.283 -5.944 25.330 1.00 55.47 144 ARG A CA 1
ATOM 1064 C C . ARG A 1 144 ? 9.733 -5.911 24.815 1.00 55.47 144 ARG A C 1
ATOM 1066 O O . ARG A 1 144 ? 10.662 -5.871 25.611 1.00 55.47 144 ARG A O 1
ATOM 1073 N N . ASP A 1 145 ? 9.919 -5.991 23.503 1.00 58.25 145 ASP A N 1
ATOM 1074 C CA . ASP A 1 145 ? 11.217 -6.112 22.843 1.00 58.25 145 ASP A CA 1
ATOM 1075 C C . ASP A 1 145 ? 11.791 -4.715 22.522 1.00 58.25 145 ASP A C 1
ATOM 1077 O O . ASP A 1 145 ? 11.036 -3.858 22.051 1.00 58.25 145 ASP A O 1
ATOM 1081 N N . PRO A 1 146 ? 13.104 -4.470 22.711 1.00 58.03 146 PRO A N 1
ATOM 1082 C CA . PRO A 1 146 ? 13.731 -3.175 22.426 1.00 58.03 146 PRO A CA 1
ATOM 1083 C C . PRO A 1 146 ? 13.765 -2.828 20.928 1.00 58.03 146 PRO A C 1
ATOM 1085 O O . PRO A 1 146 ? 13.877 -1.657 20.573 1.00 58.03 146 PRO A O 1
ATOM 1088 N N . LEU A 1 147 ? 13.632 -3.827 20.046 1.00 60.53 147 LEU A N 1
ATOM 1089 C CA . LEU A 1 147 ? 13.443 -3.642 18.607 1.00 60.53 147 LEU A CA 1
ATOM 1090 C C . LEU A 1 147 ? 12.140 -4.325 18.174 1.00 60.53 147 LEU A C 1
ATOM 1092 O O . LEU A 1 147 ? 11.989 -5.529 18.394 1.00 60.53 147 LEU A O 1
ATOM 1096 N N . PRO A 1 148 ? 11.197 -3.606 17.541 1.00 68.94 148 PRO A N 1
ATOM 1097 C CA . PRO A 1 148 ? 9.903 -4.171 17.183 1.00 68.94 148 PRO A CA 1
ATOM 1098 C C . PRO A 1 148 ? 10.065 -5.215 16.072 1.00 68.94 148 PRO A C 1
ATOM 1100 O O . PRO A 1 148 ? 10.216 -4.893 14.893 1.00 68.94 148 PRO A O 1
ATOM 1103 N N . ARG A 1 149 ? 10.032 -6.494 16.453 1.00 76.44 149 ARG A N 1
ATOM 1104 C CA . ARG A 1 149 ? 9.933 -7.614 15.514 1.00 76.44 149 ARG A CA 1
ATOM 1105 C C . ARG A 1 149 ? 8.485 -7.768 15.060 1.00 7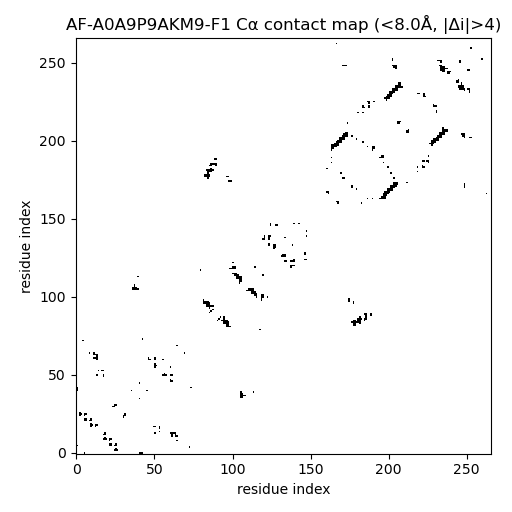6.44 149 ARG A C 1
ATOM 1107 O O . ARG A 1 149 ? 7.567 -7.802 15.875 1.00 76.44 149 ARG A O 1
ATOM 1114 N N . LEU A 1 150 ? 8.287 -7.896 13.750 1.00 82.62 150 LEU A N 1
ATOM 1115 C CA . LEU A 1 150 ? 6.977 -8.133 13.149 1.00 82.62 150 LEU A CA 1
ATOM 1116 C C . LEU A 1 150 ? 6.834 -9.590 12.729 1.00 82.62 150 LEU A C 1
ATOM 1118 O O . LEU A 1 150 ? 7.719 -10.154 12.087 1.00 82.62 150 LEU A O 1
ATOM 1122 N N . HIS A 1 151 ? 5.680 -10.180 13.037 1.00 87.38 151 HIS A N 1
ATOM 1123 C CA . HIS A 1 151 ? 5.296 -11.449 12.440 1.00 87.38 151 HIS A CA 1
ATOM 1124 C C . HIS A 1 151 ? 4.832 -11.209 10.999 1.00 87.38 151 HIS A C 1
ATOM 1126 O O . HIS A 1 151 ? 3.862 -10.485 10.762 1.00 87.38 151 HIS A O 1
ATOM 1132 N N . VAL A 1 152 ? 5.534 -11.806 10.037 1.00 91.94 152 VAL A N 1
ATOM 1133 C CA . VAL A 1 152 ? 5.298 -11.614 8.602 1.00 91.94 152 VAL A CA 1
ATOM 1134 C C . VAL A 1 152 ? 5.224 -12.970 7.914 1.00 91.94 152 VAL A C 1
ATOM 1136 O O . VAL A 1 152 ? 6.001 -13.874 8.211 1.00 91.94 152 VAL A O 1
ATOM 1139 N N . SER A 1 153 ? 4.310 -13.096 6.955 1.00 94.56 153 SER A N 1
ATOM 1140 C CA . SER A 1 153 ? 4.244 -14.226 6.032 1.00 94.56 153 SER A CA 1
ATOM 1141 C C . SER A 1 153 ? 4.192 -13.727 4.589 1.00 94.56 153 SER A C 1
ATOM 1143 O O . SER A 1 153 ? 3.603 -12.685 4.292 1.00 94.56 153 SER A O 1
ATOM 1145 N N . ILE A 1 154 ? 4.835 -14.462 3.679 1.00 94.88 154 ILE A N 1
ATOM 1146 C CA . ILE A 1 154 ? 4.841 -14.136 2.250 1.00 94.88 154 ILE A CA 1
ATOM 1147 C C . ILE A 1 154 ? 3.659 -14.831 1.581 1.00 94.88 154 ILE A C 1
ATOM 1149 O O . ILE A 1 154 ? 3.574 -16.058 1.551 1.00 94.88 154 ILE A O 1
ATOM 1153 N N . ARG A 1 155 ? 2.770 -14.039 0.980 1.00 95.50 155 ARG A N 1
ATOM 1154 C CA . ARG A 1 155 ? 1.674 -14.545 0.153 1.00 95.50 155 ARG A CA 1
ATOM 1155 C C . ARG A 1 155 ? 2.096 -14.555 -1.314 1.00 95.50 155 ARG A C 1
ATOM 1157 O O . ARG A 1 155 ? 2.396 -13.507 -1.883 1.00 95.50 155 ARG A O 1
ATOM 1164 N N . LYS A 1 156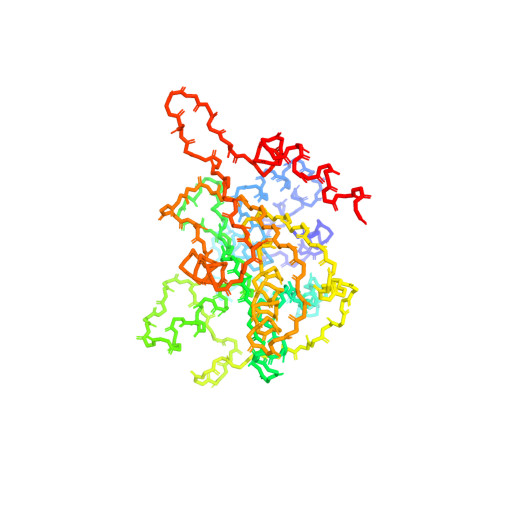 ? 2.079 -15.731 -1.949 1.00 94.94 156 LYS A N 1
ATOM 1165 C CA . LYS A 1 156 ? 2.319 -15.846 -3.396 1.00 94.94 156 LYS A CA 1
ATOM 1166 C C . LYS A 1 156 ? 1.224 -15.092 -4.163 1.00 94.94 156 LYS A C 1
ATOM 1168 O O . LYS A 1 156 ? 0.040 -15.279 -3.903 1.00 94.94 156 LYS A O 1
ATOM 1173 N N . SER A 1 157 ? 1.637 -14.252 -5.108 1.00 95.00 157 SER A N 1
ATOM 1174 C CA . SER A 1 157 ? 0.756 -13.527 -6.040 1.00 95.00 157 SER A CA 1
ATOM 1175 C C . SER A 1 157 ? 0.856 -14.124 -7.450 1.00 95.00 157 SER A C 1
ATOM 1177 O O . SER A 1 157 ? 1.833 -14.817 -7.727 1.00 95.00 157 SER A O 1
ATOM 1179 N N . SER A 1 158 ? -0.086 -13.841 -8.348 1.00 95.88 158 SER A N 1
ATOM 1180 C CA . SER A 1 158 ? 0.067 -14.054 -9.800 1.00 95.88 158 SER A CA 1
ATOM 1181 C C . SER A 1 158 ? 0.775 -12.885 -10.497 1.00 95.88 158 SER A C 1
ATOM 1183 O O . SER A 1 158 ? 1.198 -13.018 -11.638 1.00 95.88 158 SER A O 1
ATOM 1185 N N . PHE A 1 159 ? 0.958 -11.755 -9.805 1.00 96.62 159 PHE A N 1
ATOM 1186 C CA . PHE A 1 159 ? 1.659 -10.584 -10.324 1.00 96.62 159 PHE A CA 1
ATOM 1187 C C . PHE A 1 159 ? 3.157 -10.885 -10.463 1.00 96.62 159 PHE A C 1
ATOM 1189 O O . PHE A 1 159 ? 3.874 -11.012 -9.463 1.00 96.62 159 PHE A O 1
ATOM 1196 N N . ARG A 1 160 ? 3.615 -11.083 -11.699 1.00 94.25 160 ARG A N 1
ATOM 1197 C CA . ARG A 1 160 ? 4.990 -11.445 -12.062 1.00 94.25 160 ARG A CA 1
ATOM 1198 C C . ARG A 1 160 ? 5.423 -10.655 -13.293 1.00 94.25 160 ARG A C 1
ATOM 1200 O O . ARG A 1 160 ? 4.559 -10.313 -14.102 1.00 94.25 160 ARG A O 1
ATOM 1207 N N . PRO A 1 161 ? 6.728 -10.380 -13.451 1.00 93.38 161 PRO A N 1
ATOM 1208 C CA . PRO A 1 161 ? 7.215 -9.847 -14.708 1.00 93.38 161 PRO A CA 1
ATOM 1209 C C . PRO A 1 161 ? 7.024 -10.908 -15.810 1.00 93.38 161 PRO A C 1
ATOM 1211 O O . PRO A 1 161 ? 7.066 -12.110 -15.518 1.00 93.38 161 PRO A O 1
ATOM 1214 N N . PRO A 1 162 ? 6.812 -10.497 -17.071 1.00 94.38 162 PRO A N 1
ATOM 1215 C CA . PRO A 1 162 ? 6.855 -11.415 -18.201 1.00 94.38 162 PRO A CA 1
ATOM 1216 C C . PRO A 1 162 ? 8.285 -11.942 -18.406 1.00 94.38 162 PRO A C 1
ATOM 1218 O O . PRO A 1 162 ? 9.226 -11.538 -17.715 1.00 94.38 162 PRO A O 1
ATOM 1221 N N . ALA A 1 163 ? 8.469 -12.827 -19.390 1.00 95.00 163 ALA A N 1
ATOM 1222 C CA . ALA A 1 163 ? 9.803 -13.241 -19.821 1.00 95.00 163 ALA A CA 1
ATOM 1223 C C . ALA A 1 163 ? 10.691 -12.017 -20.118 1.00 95.00 163 ALA A C 1
ATOM 1225 O O . ALA A 1 163 ? 10.209 -11.008 -20.637 1.00 95.00 163 ALA A O 1
ATOM 1226 N N . SER A 1 164 ? 11.990 -12.102 -19.809 1.00 94.88 164 SER A N 1
ATOM 1227 C CA . SER A 1 164 ? 12.894 -10.944 -19.878 1.00 94.88 164 SER A CA 1
ATOM 1228 C C . SER A 1 164 ? 12.947 -10.309 -21.267 1.00 94.88 164 SER A C 1
ATOM 1230 O O . SER A 1 164 ? 13.010 -9.091 -21.377 1.00 94.88 164 SER A O 1
ATOM 1232 N N . THR A 1 165 ? 12.841 -11.116 -22.322 1.00 95.00 165 THR A N 1
ATOM 1233 C CA . THR A 1 165 ? 12.848 -10.672 -23.722 1.00 95.00 165 THR A CA 1
ATOM 1234 C C . THR A 1 165 ? 11.607 -9.882 -24.127 1.00 95.00 165 THR A C 1
ATOM 1236 O O . THR A 1 165 ? 11.664 -9.133 -25.094 1.00 95.00 165 THR A O 1
ATOM 1239 N N . ARG A 1 166 ? 10.492 -10.015 -23.400 1.00 95.44 166 ARG A N 1
ATOM 1240 C CA . ARG A 1 166 ? 9.251 -9.295 -23.698 1.00 95.44 166 ARG A CA 1
ATOM 1241 C C . ARG A 1 166 ? 9.310 -7.873 -23.167 1.00 95.44 166 ARG A C 1
ATOM 1243 O O . ARG A 1 166 ? 9.874 -7.622 -22.094 1.00 95.44 166 ARG A O 1
ATOM 1250 N N . HIS A 1 167 ? 8.691 -6.964 -23.907 1.00 95.44 167 HIS A N 1
ATOM 1251 C CA . HIS A 1 167 ? 8.422 -5.610 -23.454 1.00 95.44 167 HIS A CA 1
ATOM 1252 C C . HIS A 1 167 ? 7.518 -5.616 -22.218 1.00 95.44 167 HIS A C 1
ATOM 1254 O O . HIS A 1 167 ? 6.687 -6.510 -22.041 1.00 95.44 167 HIS A O 1
ATOM 1260 N N . ILE A 1 168 ? 7.702 -4.634 -21.338 1.00 96.12 168 ILE A N 1
ATOM 1261 C CA . ILE A 1 168 ? 6.853 -4.447 -20.164 1.00 96.12 168 ILE A CA 1
ATOM 1262 C C . ILE A 1 168 ? 6.418 -2.986 -20.058 1.00 96.12 168 ILE A C 1
ATOM 1264 O O . ILE A 1 168 ? 7.243 -2.074 -20.084 1.00 96.12 168 ILE A O 1
ATOM 1268 N N . ILE A 1 169 ? 5.108 -2.785 -19.910 1.00 97.00 169 ILE A N 1
ATOM 1269 C CA . ILE A 1 169 ? 4.488 -1.489 -19.632 1.00 97.00 169 ILE A CA 1
ATOM 1270 C C . ILE A 1 169 ? 3.940 -1.551 -18.206 1.00 97.00 169 ILE A C 1
ATOM 1272 O O . ILE A 1 169 ? 3.103 -2.391 -17.875 1.00 97.00 169 ILE A O 1
ATOM 1276 N N . MET A 1 170 ? 4.452 -0.685 -17.343 1.00 97.38 170 MET A N 1
ATOM 1277 C CA . MET A 1 170 ? 4.140 -0.630 -15.921 1.00 97.38 170 MET A CA 1
ATOM 1278 C C . MET A 1 170 ? 3.419 0.680 -15.623 1.00 97.38 170 MET A C 1
ATOM 1280 O O . MET A 1 170 ? 3.895 1.746 -15.998 1.00 97.38 170 MET A O 1
ATOM 1284 N N . VAL A 1 171 ? 2.273 0.606 -14.946 1.00 96.94 171 VAL A N 1
ATOM 1285 C CA . VAL A 1 171 ? 1.407 1.763 -14.681 1.00 96.94 171 VAL A CA 1
ATOM 1286 C C . VAL A 1 171 ? 1.068 1.803 -13.197 1.00 96.94 171 VAL A C 1
ATOM 1288 O O . VAL A 1 171 ? 0.495 0.852 -12.665 1.00 96.94 171 VAL A O 1
ATOM 1291 N N . SER A 1 172 ? 1.414 2.892 -12.509 1.00 94.75 172 SER A N 1
ATOM 1292 C CA . SER A 1 172 ? 1.164 3.027 -11.069 1.00 94.75 172 SER A CA 1
ATOM 1293 C C . SER A 1 172 ? 0.771 4.432 -10.615 1.00 94.75 172 SER A C 1
ATOM 1295 O O . SER A 1 172 ? 0.863 5.411 -11.346 1.00 94.75 172 SER A O 1
ATOM 1297 N N . ALA A 1 173 ? 0.321 4.540 -9.367 1.00 92.38 173 ALA A N 1
ATOM 1298 C CA . ALA A 1 173 ? 0.155 5.810 -8.673 1.00 92.38 173 ALA A CA 1
ATOM 1299 C C . ALA A 1 173 ? 0.570 5.645 -7.207 1.00 92.38 173 ALA A C 1
ATOM 1301 O O . ALA A 1 173 ? 0.237 4.637 -6.570 1.00 92.38 173 ALA A O 1
ATOM 1302 N N . GLY A 1 174 ? 1.296 6.623 -6.664 1.00 91.69 174 GLY A N 1
ATOM 1303 C CA . GLY A 1 174 ? 1.781 6.593 -5.286 1.00 91.69 174 GLY A CA 1
ATOM 1304 C C . GLY A 1 174 ? 2.544 5.303 -4.951 1.00 91.69 174 GLY A C 1
ATOM 1305 O O . GLY A 1 174 ? 3.403 4.841 -5.697 1.00 91.69 174 GLY A O 1
ATOM 1306 N N . THR A 1 175 ? 2.176 4.649 -3.844 1.00 94.12 175 THR A N 1
ATOM 1307 C CA . THR A 1 175 ? 2.797 3.384 -3.404 1.00 94.12 175 THR A CA 1
ATOM 1308 C C . THR A 1 175 ? 2.565 2.203 -4.350 1.00 94.12 175 THR A C 1
ATOM 1310 O O . THR A 1 175 ? 3.155 1.144 -4.147 1.00 94.12 175 THR A O 1
ATOM 1313 N N . GLY A 1 176 ? 1.735 2.360 -5.386 1.00 94.94 176 GLY A N 1
ATOM 1314 C CA . GLY A 1 176 ? 1.578 1.371 -6.451 1.00 94.94 176 GLY A CA 1
ATOM 1315 C C . GLY A 1 176 ? 2.865 1.107 -7.240 1.00 94.94 176 GLY A C 1
ATOM 1316 O O . GLY A 1 176 ? 2.942 0.091 -7.919 1.00 94.94 176 GLY A O 1
ATOM 1317 N N . VAL A 1 177 ? 3.883 1.970 -7.126 1.00 96.25 177 VAL A N 1
ATOM 1318 C CA . VAL A 1 177 ? 5.209 1.765 -7.738 1.00 96.25 177 VAL A CA 1
ATOM 1319 C C . VAL A 1 177 ? 5.976 0.589 -7.122 1.00 96.25 177 VAL A C 1
ATOM 1321 O O . VAL A 1 177 ? 6.892 0.056 -7.742 1.00 96.25 177 VAL A O 1
ATOM 1324 N N . ALA A 1 178 ? 5.601 0.164 -5.908 1.00 96.88 178 ALA A N 1
ATOM 1325 C CA . ALA A 1 178 ? 6.316 -0.833 -5.117 1.00 96.88 178 ALA A CA 1
ATOM 1326 C C . ALA A 1 178 ? 6.755 -2.074 -5.920 1.00 96.88 178 ALA A C 1
ATOM 1328 O O . ALA A 1 178 ? 7.959 -2.284 -6.040 1.00 96.88 178 ALA A O 1
ATOM 1329 N N . PRO A 1 179 ? 5.860 -2.873 -6.531 1.00 97.19 179 PRO A N 1
ATOM 1330 C CA . PRO A 1 179 ? 6.290 -4.064 -7.260 1.00 97.19 179 PRO A CA 1
ATOM 1331 C C . PRO A 1 179 ? 7.123 -3.735 -8.509 1.00 97.19 179 PRO A C 1
ATOM 1333 O O . PRO A 1 179 ? 8.002 -4.512 -8.879 1.00 97.19 179 PRO A O 1
ATOM 1336 N N . PHE A 1 180 ? 6.896 -2.577 -9.136 1.00 97.75 180 PHE A N 1
ATOM 1337 C CA . PHE A 1 180 ? 7.616 -2.155 -10.338 1.00 97.75 180 PHE A CA 1
ATOM 1338 C C . PHE A 1 180 ? 9.054 -1.741 -10.055 1.00 97.75 180 PHE A C 1
ATOM 1340 O O . PHE A 1 180 ? 9.922 -2.004 -10.883 1.00 97.75 180 PHE A O 1
ATOM 1347 N N . ARG A 1 181 ? 9.336 -1.213 -8.857 1.00 97.00 181 ARG A N 1
ATOM 1348 C CA . ARG A 1 181 ? 10.712 -1.076 -8.362 1.00 97.00 181 ARG A CA 1
ATOM 1349 C C . ARG A 1 181 ? 11.433 -2.424 -8.419 1.00 97.00 181 ARG A C 1
ATOM 1351 O O . ARG A 1 181 ? 12.512 -2.520 -8.991 1.00 97.00 181 ARG A O 1
ATOM 1358 N N . GLY A 1 182 ? 10.811 -3.483 -7.894 1.00 96.62 182 GLY A N 1
ATOM 1359 C CA . GLY A 1 182 ? 11.362 -4.838 -7.954 1.00 96.62 182 GLY A CA 1
ATOM 1360 C C . GLY A 1 182 ? 11.574 -5.331 -9.390 1.00 96.62 182 GLY A C 1
ATOM 1361 O O . GLY A 1 182 ? 12.632 -5.872 -9.696 1.00 96.62 182 GLY A O 1
ATOM 1362 N N . PHE A 1 183 ? 10.609 -5.106 -10.284 1.00 97.44 183 PHE A N 1
ATOM 1363 C CA . PHE A 1 183 ? 10.706 -5.550 -11.681 1.00 97.44 183 PHE A CA 1
ATOM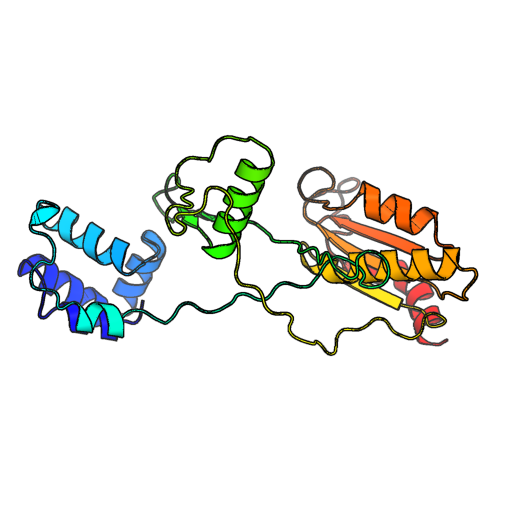 1364 C C . PHE A 1 183 ? 11.818 -4.831 -12.446 1.00 97.44 183 PHE A C 1
ATOM 1366 O O . PHE A 1 183 ? 12.577 -5.480 -13.163 1.00 97.44 183 PHE A O 1
ATOM 1373 N N . LEU A 1 184 ? 11.936 -3.511 -12.287 1.00 97.00 184 LEU A N 1
ATOM 1374 C CA . LEU A 1 184 ? 12.952 -2.723 -12.978 1.00 97.00 184 LEU A CA 1
ATOM 1375 C C . LEU A 1 184 ? 14.359 -3.110 -12.512 1.00 97.00 184 LEU A C 1
ATOM 1377 O O . LEU A 1 184 ? 15.235 -3.356 -13.338 1.00 97.00 184 LEU A O 1
ATOM 1381 N N . LEU A 1 185 ? 14.542 -3.265 -11.198 1.00 96.31 185 LEU A N 1
ATOM 1382 C CA . LEU A 1 185 ? 15.787 -3.755 -10.615 1.00 96.31 185 LEU A CA 1
ATOM 1383 C C . LEU A 1 185 ? 16.157 -5.153 -11.147 1.00 96.31 185 LEU A C 1
ATOM 1385 O O . LEU A 1 185 ? 17.303 -5.400 -11.519 1.00 96.31 185 LEU A O 1
ATOM 1389 N N . GLU A 1 186 ? 15.189 -6.069 -11.225 1.00 96.44 186 GLU A N 1
ATOM 1390 C CA . GLU A 1 186 ? 15.405 -7.418 -11.762 1.00 96.44 186 GLU A CA 1
ATOM 1391 C C . GLU A 1 186 ? 15.831 -7.399 -13.233 1.00 96.44 186 GLU A C 1
ATOM 1393 O O . GLU A 1 186 ? 16.772 -8.092 -13.621 1.00 96.44 186 GLU A O 1
ATOM 1398 N N . ARG A 1 187 ? 15.181 -6.566 -14.050 1.00 97.19 187 ARG A N 1
ATOM 1399 C CA . ARG A 1 187 ? 15.511 -6.413 -15.472 1.00 97.19 187 ARG A CA 1
ATOM 1400 C C . ARG A 1 187 ? 16.887 -5.784 -15.675 1.00 97.19 187 ARG A C 1
ATOM 1402 O O . ARG A 1 187 ? 17.654 -6.294 -16.488 1.00 97.19 187 ARG A O 1
ATOM 1409 N N . ALA A 1 188 ? 17.245 -4.767 -14.893 1.00 96.38 188 ALA A N 1
ATOM 1410 C CA . ALA A 1 188 ? 18.591 -4.194 -14.912 1.00 96.38 188 ALA A CA 1
ATOM 1411 C C . ALA A 1 188 ? 19.653 -5.237 -14.518 1.00 96.38 188 ALA A C 1
ATOM 1413 O O . ALA A 1 188 ? 20.694 -5.350 -15.165 1.00 96.38 188 ALA A O 1
ATOM 1414 N N . ARG A 1 189 ? 19.367 -6.077 -13.511 1.00 96.44 189 ARG A N 1
ATOM 1415 C CA . ARG A 1 189 ? 20.266 -7.168 -13.107 1.00 96.44 189 ARG A CA 1
ATOM 1416 C C . ARG A 1 189 ? 20.441 -8.217 -14.205 1.00 96.44 189 ARG A C 1
ATOM 1418 O O . ARG A 1 189 ? 21.564 -8.661 -14.427 1.00 96.44 189 ARG A O 1
ATOM 1425 N N . LEU A 1 190 ? 19.365 -8.603 -14.888 1.00 96.69 190 LEU A N 1
ATOM 1426 C CA . LEU A 1 190 ? 19.417 -9.530 -16.021 1.00 96.69 190 LEU A CA 1
ATOM 1427 C C . LEU A 1 190 ? 20.245 -8.967 -17.178 1.00 96.69 190 LEU A C 1
ATOM 1429 O O . LEU A 1 190 ? 21.093 -9.674 -17.720 1.00 96.69 190 LEU A O 1
ATOM 1433 N N . TYR A 1 191 ? 20.048 -7.693 -17.512 1.00 96.88 191 TYR A N 1
ATOM 1434 C CA . TYR A 1 191 ? 20.838 -7.018 -18.536 1.00 96.88 191 TYR A CA 1
ATOM 1435 C C . TYR A 1 191 ? 22.329 -6.982 -18.175 1.00 96.88 191 TYR A C 1
ATOM 1437 O O . TYR A 1 191 ? 23.169 -7.347 -18.993 1.00 96.88 191 TYR A O 1
ATOM 1445 N N . ALA A 1 192 ? 22.667 -6.675 -16.918 1.00 96.44 192 ALA A N 1
ATOM 1446 C CA . ALA A 1 192 ? 24.046 -6.725 -16.424 1.00 96.44 192 ALA A CA 1
ATOM 1447 C C . ALA A 1 192 ? 24.680 -8.132 -16.494 1.00 96.44 192 ALA A C 1
ATOM 1449 O O . ALA A 1 192 ? 25.900 -8.259 -16.505 1.00 96.44 192 ALA A O 1
ATOM 1450 N N . MET A 1 193 ? 23.871 -9.196 -16.558 1.00 96.50 193 MET A N 1
ATOM 1451 C CA . MET A 1 193 ? 24.319 -10.574 -16.809 1.00 96.50 193 MET A CA 1
ATOM 1452 C C . MET A 1 193 ? 24.372 -10.927 -18.308 1.00 96.50 193 MET A C 1
ATOM 1454 O O . MET A 1 193 ? 24.384 -12.109 -18.652 1.00 96.50 193 MET A O 1
ATOM 1458 N N . ALA A 1 194 ? 24.349 -9.930 -19.199 1.00 96.50 194 ALA A N 1
ATOM 1459 C CA . ALA A 1 194 ? 24.294 -10.094 -20.652 1.00 96.50 194 ALA A CA 1
ATOM 1460 C C . ALA A 1 194 ? 23.092 -10.933 -21.138 1.00 96.50 194 ALA A C 1
ATOM 1462 O O . ALA A 1 194 ? 23.156 -11.607 -22.168 1.00 96.50 194 ALA A O 1
ATOM 1463 N N . ARG A 1 195 ? 21.976 -10.917 -20.395 1.00 96.38 195 ARG A N 1
ATOM 1464 C CA . ARG A 1 195 ? 20.723 -11.550 -20.829 1.00 96.38 195 ARG A CA 1
ATOM 1465 C C . ARG A 1 195 ? 19.927 -10.563 -21.685 1.00 96.38 195 ARG A C 1
ATOM 1467 O O . ARG A 1 195 ? 19.907 -9.377 -21.366 1.00 96.38 195 ARG A O 1
ATOM 1474 N N . PRO A 1 196 ? 19.220 -11.033 -22.726 1.00 95.56 196 PRO A N 1
ATOM 1475 C CA . PRO A 1 196 ? 18.358 -10.167 -23.514 1.00 95.56 196 PRO A CA 1
ATOM 1476 C C . PRO A 1 196 ? 17.172 -9.687 -22.669 1.00 95.56 196 PRO A C 1
ATOM 1478 O O . PRO A 1 196 ? 16.471 -10.482 -22.023 1.00 95.56 196 PRO A O 1
ATOM 1481 N N . VAL A 1 197 ? 16.962 -8.373 -22.686 1.00 97.06 197 VAL A N 1
ATOM 1482 C CA . VAL A 1 197 ? 15.900 -7.680 -21.959 1.00 97.06 197 VAL A CA 1
ATOM 1483 C C . VAL A 1 197 ? 15.168 -6.765 -22.935 1.00 97.06 197 VAL A C 1
ATOM 1485 O O . VAL A 1 197 ? 15.798 -5.981 -23.633 1.00 97.06 197 VAL A O 1
ATOM 1488 N N . GLY A 1 198 ? 13.843 -6.882 -23.011 1.00 95.12 198 GLY A N 1
ATOM 1489 C CA . GLY A 1 198 ? 13.019 -5.978 -23.814 1.00 95.12 198 GLY A CA 1
ATOM 1490 C C . GLY A 1 198 ? 12.848 -4.595 -23.167 1.00 95.12 198 GLY A C 1
ATOM 1491 O O . GLY A 1 198 ? 13.184 -4.383 -21.999 1.00 95.12 198 GLY A O 1
ATOM 1492 N N . TYR A 1 199 ? 12.223 -3.674 -23.893 1.00 95.94 199 TYR A N 1
ATOM 1493 C CA . TYR A 1 199 ? 11.845 -2.352 -23.385 1.00 95.94 199 TYR A CA 1
ATOM 1494 C C . TYR A 1 199 ? 11.041 -2.406 -22.079 1.00 95.94 199 TYR A C 1
ATOM 1496 O O . TYR A 1 199 ? 10.235 -3.315 -21.857 1.00 95.94 199 TYR A O 1
ATOM 1504 N N . SER A 1 200 ? 11.290 -1.432 -21.205 1.00 96.94 200 SER A N 1
ATOM 1505 C CA . SER A 1 200 ? 10.706 -1.345 -19.865 1.00 96.94 200 SER A CA 1
ATOM 1506 C C . SER A 1 200 ? 10.189 0.066 -19.608 1.00 96.94 200 SER A C 1
ATOM 1508 O O . SER A 1 200 ? 10.946 0.941 -19.202 1.00 96.94 200 SER A O 1
ATOM 1510 N N . LEU A 1 201 ? 8.894 0.291 -19.820 1.00 96.69 201 LEU A N 1
ATOM 1511 C CA . LEU A 1 201 ? 8.274 1.596 -19.596 1.00 96.69 201 LEU A CA 1
ATOM 1512 C C . LEU A 1 201 ? 7.585 1.622 -18.234 1.00 96.69 201 LEU A C 1
ATOM 1514 O O . LEU A 1 201 ? 6.742 0.773 -17.946 1.00 96.69 201 LEU A O 1
ATOM 1518 N N . LEU A 1 202 ? 7.926 2.601 -17.400 1.00 97.25 202 LEU A N 1
ATOM 1519 C CA . LEU A 1 202 ? 7.308 2.829 -16.099 1.00 97.25 202 LEU A CA 1
ATOM 1520 C C . LEU A 1 202 ? 6.598 4.182 -16.083 1.00 97.25 202 LEU A C 1
ATOM 1522 O O . LEU A 1 202 ? 7.226 5.218 -15.897 1.00 97.25 202 LEU A O 1
ATOM 1526 N N . PHE A 1 203 ? 5.274 4.157 -16.205 1.00 95.62 203 PHE A N 1
ATOM 1527 C CA . PHE A 1 203 ? 4.401 5.308 -16.006 1.00 95.62 203 PHE A CA 1
ATOM 1528 C C . PHE A 1 203 ? 3.924 5.360 -14.558 1.00 95.62 203 PHE A C 1
ATOM 1530 O O . PHE A 1 203 ? 3.430 4.366 -14.009 1.00 95.62 203 PHE A O 1
ATOM 1537 N N . PHE A 1 204 ? 4.024 6.522 -13.920 1.00 93.06 204 PHE A N 1
ATOM 1538 C CA . PHE A 1 204 ? 3.550 6.664 -12.547 1.00 93.06 204 PHE A CA 1
ATOM 1539 C C . PHE A 1 204 ? 3.118 8.077 -12.194 1.00 93.06 204 PHE A C 1
ATOM 1541 O O . PHE A 1 204 ? 3.611 9.058 -12.740 1.00 93.06 204 PHE A O 1
ATOM 1548 N N . SER A 1 205 ? 2.184 8.161 -11.248 1.00 90.44 205 SER A N 1
ATOM 1549 C CA . SER A 1 205 ? 1.606 9.420 -10.787 1.00 90.44 205 SER A CA 1
ATOM 1550 C C . SER A 1 205 ? 1.954 9.743 -9.331 1.00 90.44 205 SER A C 1
ATOM 1552 O O . SER A 1 205 ? 1.770 8.906 -8.440 1.00 90.44 205 SER A O 1
ATOM 1554 N N . TYR A 1 206 ? 2.381 10.989 -9.110 1.00 90.00 206 TYR A N 1
ATOM 1555 C CA . TYR A 1 206 ? 2.591 11.622 -7.803 1.00 90.00 206 TYR A CA 1
ATOM 1556 C C . TYR A 1 206 ? 1.884 12.984 -7.728 1.00 90.00 206 TYR A C 1
ATOM 1558 O O . TYR A 1 206 ? 1.240 13.434 -8.682 1.00 90.00 206 TYR A O 1
ATOM 1566 N N . ARG A 1 207 ? 1.936 13.646 -6.571 1.00 89.06 207 ARG A N 1
ATOM 1567 C CA . ARG A 1 207 ? 1.397 15.000 -6.398 1.00 89.06 207 ARG A CA 1
ATOM 1568 C C . ARG A 1 207 ? 2.367 16.036 -6.934 1.00 89.06 207 ARG A C 1
ATOM 1570 O O . ARG A 1 207 ? 1.964 16.834 -7.777 1.00 89.06 207 ARG A O 1
ATOM 1577 N N . SER A 1 208 ? 3.616 16.003 -6.487 1.00 87.38 208 SER A N 1
ATOM 1578 C CA . SER A 1 208 ? 4.653 16.938 -6.921 1.00 87.38 208 SER A CA 1
ATOM 1579 C C . SER A 1 208 ? 6.033 16.263 -6.935 1.00 87.38 208 SER A C 1
ATOM 1581 O O . SER A 1 208 ? 6.239 15.260 -6.248 1.00 87.38 208 SER A O 1
ATOM 1583 N N . PRO A 1 209 ? 6.992 16.784 -7.721 1.00 87.50 209 PRO A N 1
ATOM 1584 C CA . PRO A 1 209 ? 8.351 16.250 -7.767 1.00 87.50 209 PRO A CA 1
ATOM 1585 C C . PRO A 1 209 ? 9.113 16.409 -6.447 1.00 87.50 209 PRO A C 1
ATOM 1587 O O . PRO A 1 209 ? 10.044 15.642 -6.210 1.00 87.50 209 PRO A O 1
ATOM 1590 N N . ASP A 1 210 ? 8.706 17.362 -5.605 1.00 87.44 210 ASP A N 1
ATOM 1591 C CA . ASP A 1 210 ? 9.435 17.756 -4.395 1.00 87.44 210 ASP A CA 1
ATOM 1592 C C . ASP A 1 210 ? 8.804 17.219 -3.096 1.00 87.44 210 ASP A C 1
ATOM 1594 O O . ASP A 1 210 ? 9.425 17.292 -2.039 1.00 87.44 210 ASP A O 1
ATOM 1598 N N . GLU A 1 211 ? 7.580 16.671 -3.145 1.00 83.88 211 GLU A N 1
ATOM 1599 C CA . GLU A 1 211 ? 6.885 16.156 -1.952 1.00 83.88 211 GLU A CA 1
ATOM 1600 C C . GLU A 1 211 ? 6.876 14.627 -1.864 1.00 83.88 211 GLU A C 1
ATOM 1602 O O . GLU A 1 211 ? 7.213 14.062 -0.823 1.00 83.88 211 GLU A O 1
ATOM 1607 N N . ASP A 1 212 ? 6.410 13.944 -2.913 1.00 85.44 212 ASP A N 1
ATOM 1608 C CA . ASP A 1 212 ? 6.027 12.530 -2.827 1.00 85.44 212 ASP A CA 1
ATOM 1609 C C . ASP A 1 212 ? 6.606 11.643 -3.933 1.00 85.44 212 ASP A C 1
ATOM 1611 O O . ASP A 1 212 ? 6.205 10.483 -4.052 1.00 85.44 212 ASP A O 1
ATOM 1615 N N . TYR A 1 213 ? 7.602 12.136 -4.675 1.00 90.25 213 TYR A N 1
ATOM 1616 C CA . TYR A 1 213 ? 8.332 11.363 -5.680 1.00 90.25 213 TYR A CA 1
ATOM 1617 C C . TYR A 1 213 ? 9.324 10.374 -5.039 1.00 90.25 213 TYR A C 1
ATOM 1619 O O . TYR A 1 213 ? 10.543 10.531 -5.078 1.00 90.25 213 TYR A O 1
ATOM 1627 N N . ILE A 1 214 ? 8.780 9.307 -4.456 1.00 92.62 214 ILE A N 1
ATOM 1628 C CA . ILE A 1 214 ? 9.566 8.234 -3.840 1.00 92.62 214 ILE A CA 1
ATOM 1629 C C . ILE A 1 214 ? 10.391 7.459 -4.883 1.00 92.62 214 ILE A C 1
ATOM 1631 O O . ILE A 1 214 ? 9.931 7.208 -5.997 1.00 92.62 214 ILE A O 1
ATOM 1635 N N . TYR A 1 215 ? 11.599 7.042 -4.486 1.00 94.62 215 TYR A N 1
ATOM 1636 C CA . TYR A 1 215 ? 12.573 6.305 -5.310 1.00 94.62 215 TYR A CA 1
ATOM 1637 C C . TYR A 1 215 ? 13.068 7.040 -6.568 1.00 94.62 215 TYR A C 1
ATOM 1639 O O . TYR A 1 215 ? 13.544 6.387 -7.492 1.00 94.62 215 TYR A O 1
ATOM 1647 N N . ARG A 1 216 ? 12.981 8.375 -6.627 1.00 93.88 216 ARG A N 1
ATOM 1648 C CA . ARG A 1 216 ? 13.384 9.171 -7.799 1.00 93.88 216 ARG A CA 1
ATOM 1649 C C . ARG A 1 216 ? 14.795 8.835 -8.290 1.00 93.88 216 ARG A C 1
ATOM 1651 O O . ARG A 1 216 ? 14.978 8.513 -9.462 1.00 93.88 216 ARG A O 1
ATOM 1658 N N . GLU A 1 217 ? 15.781 8.895 -7.401 1.00 95.00 217 GLU A N 1
ATOM 1659 C CA . GLU A 1 217 ? 17.193 8.695 -7.738 1.00 95.00 217 GLU A CA 1
ATOM 1660 C C . GLU A 1 217 ? 17.465 7.239 -8.131 1.00 95.00 217 GLU A C 1
ATOM 1662 O O . GLU A 1 217 ? 18.163 6.964 -9.107 1.00 95.00 217 GLU A O 1
ATOM 1667 N N . GLU A 1 218 ? 16.876 6.291 -7.402 1.00 95.69 218 GLU A N 1
ATOM 1668 C CA . GLU A 1 218 ? 17.038 4.859 -7.658 1.00 95.69 218 GLU A CA 1
ATOM 1669 C C . GLU A 1 218 ? 16.402 4.438 -8.988 1.00 95.69 218 GLU A C 1
ATOM 1671 O O . GLU A 1 218 ? 17.030 3.733 -9.774 1.00 95.69 218 GLU A O 1
ATOM 1676 N N . LEU A 1 219 ? 15.172 4.870 -9.271 1.00 95.31 219 LEU A N 1
ATOM 1677 C CA . LEU A 1 219 ? 14.492 4.5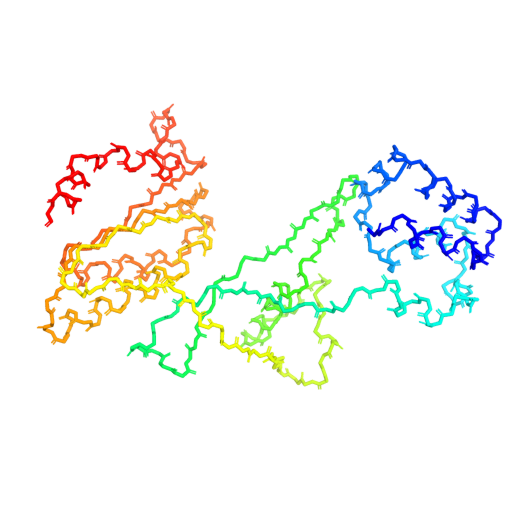33 -10.522 1.00 95.31 219 LEU A CA 1
ATOM 1678 C C . LEU A 1 219 ? 15.188 5.184 -11.718 1.00 95.31 219 LEU A C 1
ATOM 1680 O O . LEU A 1 219 ? 15.390 4.512 -12.727 1.00 95.31 219 LEU A O 1
ATOM 1684 N N . GLY A 1 220 ? 15.608 6.447 -11.591 1.00 94.81 220 GLY A N 1
ATOM 1685 C CA . GLY A 1 220 ? 16.351 7.144 -12.643 1.00 94.81 220 GLY A CA 1
ATOM 1686 C C . GLY A 1 220 ? 17.701 6.490 -12.941 1.00 94.81 220 GLY A C 1
ATOM 1687 O O . GLY A 1 220 ? 18.024 6.245 -14.101 1.00 94.81 220 GLY A O 1
ATOM 1688 N N . SER A 1 221 ? 18.467 6.144 -11.902 1.00 96.12 221 SER A N 1
ATOM 1689 C CA . SER A 1 221 ? 19.751 5.449 -12.066 1.00 96.12 221 SER A CA 1
ATOM 1690 C C . SER A 1 221 ? 19.589 4.022 -12.589 1.00 96.12 221 SER A C 1
ATOM 1692 O O . SER A 1 221 ? 20.366 3.579 -13.425 1.00 96.12 221 SER A O 1
ATOM 1694 N N . THR A 1 222 ? 18.557 3.297 -12.159 1.00 95.69 222 THR A N 1
ATOM 1695 C CA . THR A 1 222 ? 18.293 1.951 -12.685 1.00 95.69 222 THR A CA 1
ATOM 1696 C C . THR A 1 222 ? 17.924 2.016 -14.167 1.00 95.69 222 THR A C 1
ATOM 1698 O O . THR A 1 222 ? 18.448 1.233 -14.959 1.00 95.69 222 THR A O 1
ATOM 1701 N N . ALA A 1 223 ? 17.072 2.966 -14.561 1.00 95.00 223 ALA A N 1
ATOM 1702 C CA . ALA A 1 223 ? 16.683 3.149 -15.955 1.00 95.00 223 ALA A CA 1
ATOM 1703 C C . ALA A 1 223 ? 17.878 3.512 -16.846 1.00 95.00 223 ALA A C 1
ATOM 1705 O O . ALA A 1 223 ? 18.036 2.920 -17.907 1.00 95.00 223 ALA A O 1
ATOM 1706 N N . SER A 1 224 ? 18.786 4.383 -16.391 1.00 95.19 224 SER A N 1
ATOM 1707 C CA . SER A 1 224 ? 19.971 4.746 -17.183 1.00 95.19 224 SER A CA 1
ATOM 1708 C C . SER A 1 224 ? 20.944 3.582 -17.416 1.00 95.19 224 SER A C 1
ATOM 1710 O O . SER A 1 224 ? 21.689 3.595 -18.393 1.00 95.19 224 SER A O 1
ATOM 1712 N N . THR A 1 225 ? 20.928 2.553 -16.559 1.00 93.94 225 THR A N 1
ATOM 1713 C CA . THR A 1 225 ? 21.743 1.336 -16.743 1.00 93.94 225 THR A CA 1
ATOM 1714 C C . THR A 1 225 ? 21.127 0.303 -17.688 1.00 93.94 225 THR A C 1
ATOM 1716 O O . THR A 1 225 ? 21.820 -0.631 -18.093 1.00 93.94 225 THR A O 1
ATOM 1719 N N . LEU A 1 226 ? 19.843 0.440 -18.033 1.00 94.62 226 LEU A N 1
ATOM 1720 C CA . LEU A 1 226 ? 19.095 -0.517 -18.843 1.00 94.62 226 LEU A CA 1
ATOM 1721 C C . LEU A 1 226 ? 18.650 0.144 -20.159 1.00 94.62 226 LEU A C 1
ATOM 1723 O O . LEU A 1 226 ? 17.691 0.915 -20.154 1.00 94.62 226 LEU A O 1
ATOM 1727 N N . PRO A 1 227 ? 19.285 -0.167 -21.303 1.00 92.50 227 PRO A N 1
ATOM 1728 C CA . PRO A 1 227 ? 18.841 0.348 -22.594 1.00 92.50 227 PRO A CA 1
ATOM 1729 C C . PRO A 1 227 ? 17.369 0.008 -22.863 1.00 92.50 227 PRO A C 1
ATOM 1731 O O . PRO A 1 227 ? 16.944 -1.133 -22.681 1.00 92.50 227 PRO A O 1
ATOM 1734 N N . GLY A 1 228 ? 16.589 1.005 -23.286 1.00 90.75 228 GLY A N 1
ATOM 1735 C CA . GLY A 1 228 ? 15.149 0.854 -23.517 1.00 90.75 228 GLY A CA 1
ATOM 1736 C C . GLY A 1 228 ? 14.293 0.877 -22.245 1.00 90.75 228 GLY A C 1
ATOM 1737 O O . GLY A 1 228 ? 13.123 0.487 -22.298 1.00 90.75 228 GLY A O 1
ATOM 1738 N N . ALA A 1 229 ? 14.844 1.299 -21.101 1.00 96.44 229 ALA A N 1
ATOM 1739 C CA . ALA A 1 229 ? 14.070 1.599 -19.904 1.00 96.44 229 ALA A CA 1
ATOM 1740 C C . ALA A 1 229 ? 13.773 3.095 -19.778 1.00 96.44 229 ALA A C 1
ATOM 1742 O O . ALA A 1 229 ? 14.684 3.914 -19.815 1.00 96.44 229 ALA A O 1
ATOM 1743 N N . GLU A 1 230 ? 12.505 3.432 -19.554 1.00 95.44 230 GLU A N 1
ATOM 1744 C CA . GLU A 1 230 ? 12.051 4.815 -19.393 1.00 95.44 230 GLU A CA 1
ATOM 1745 C C . GLU A 1 230 ? 11.155 4.953 -18.163 1.00 95.44 230 GLU A C 1
ATOM 1747 O O . GLU A 1 230 ? 10.271 4.131 -17.903 1.00 95.44 230 GLU A O 1
ATOM 1752 N N . VAL A 1 231 ? 11.388 6.019 -17.398 1.00 94.75 231 VAL A N 1
ATOM 1753 C CA . VAL A 1 231 ? 10.687 6.339 -16.148 1.00 94.75 231 VAL A CA 1
ATOM 1754 C C . VAL A 1 231 ? 9.941 7.648 -16.370 1.00 94.75 231 VAL A C 1
ATOM 1756 O O . VAL A 1 231 ? 10.539 8.718 -16.436 1.00 94.75 231 VAL A O 1
ATOM 1759 N N . ILE A 1 232 ? 8.620 7.551 -16.510 1.00 93.62 232 ILE A N 1
ATOM 1760 C CA . ILE A 1 232 ? 7.751 8.610 -17.023 1.00 93.62 232 ILE A CA 1
ATOM 1761 C C . ILE A 1 232 ? 6.826 9.096 -15.894 1.00 93.62 232 ILE A C 1
ATOM 1763 O O . ILE A 1 232 ? 5.767 8.501 -15.651 1.00 93.62 232 ILE A O 1
ATOM 1767 N N . PRO A 1 233 ? 7.210 10.167 -15.173 1.00 90.81 233 PRO A N 1
ATOM 1768 C CA . PRO A 1 233 ? 6.394 10.722 -14.104 1.00 90.81 233 PRO A CA 1
ATOM 1769 C C . PRO A 1 233 ? 5.239 11.588 -14.631 1.00 90.81 233 PRO A C 1
ATOM 1771 O O . PRO A 1 233 ? 5.374 12.325 -15.609 1.00 90.81 233 PRO A O 1
ATOM 1774 N N . ALA A 1 234 ? 4.124 11.562 -13.905 1.00 90.62 234 ALA A N 1
ATOM 1775 C CA . ALA A 1 234 ? 2.972 12.446 -14.054 1.00 90.62 234 ALA A CA 1
ATOM 1776 C C . ALA A 1 234 ? 2.648 13.107 -12.702 1.00 90.62 234 ALA A C 1
ATOM 1778 O O . ALA A 1 234 ? 2.501 12.417 -11.690 1.00 90.62 234 ALA A O 1
ATOM 1779 N N . PHE A 1 235 ? 2.530 14.437 -12.659 1.00 90.25 235 PHE A N 1
ATOM 1780 C CA . PHE A 1 235 ? 2.382 15.179 -11.399 1.00 90.25 235 PHE A CA 1
ATOM 1781 C C . PHE A 1 235 ? 1.050 15.924 -11.317 1.00 90.25 235 PHE A C 1
ATOM 1783 O O . PHE A 1 235 ? 0.835 16.926 -11.995 1.00 90.25 235 PHE A O 1
ATOM 1790 N N . SER A 1 236 ? 0.176 15.465 -10.422 1.00 87.25 236 SER A N 1
ATOM 1791 C CA . SER A 1 236 ? -1.220 15.922 -10.321 1.00 87.25 236 SER A CA 1
ATOM 1792 C C . SER A 1 236 ? -1.407 17.321 -9.733 1.00 87.25 236 SER A C 1
ATOM 1794 O O . SER A 1 236 ? -2.489 17.891 -9.865 1.00 87.25 236 SER A O 1
ATOM 1796 N N . ARG A 1 237 ? -0.388 17.889 -9.074 1.00 84.56 237 ARG A N 1
ATOM 1797 C CA . ARG A 1 237 ? -0.450 19.215 -8.429 1.00 84.56 237 ARG A CA 1
ATOM 1798 C C . ARG A 1 237 ? 0.548 20.225 -8.993 1.00 84.56 237 ARG A C 1
ATOM 1800 O O . ARG A 1 237 ? 0.686 21.307 -8.430 1.00 84.56 237 ARG A O 1
ATOM 1807 N N . VAL A 1 238 ? 1.214 19.905 -10.102 1.00 81.12 238 VAL A N 1
ATOM 1808 C CA . VAL A 1 238 ? 2.126 20.827 -10.790 1.00 81.12 238 VAL A CA 1
ATOM 1809 C C . VAL A 1 238 ? 1.415 21.443 -11.990 1.00 81.12 238 VAL A C 1
ATOM 1811 O O . VAL A 1 238 ? 0.865 20.740 -12.838 1.00 81.12 238 VAL A O 1
ATOM 1814 N N . LYS A 1 239 ? 1.430 22.775 -12.071 1.00 69.25 239 LYS A N 1
ATOM 1815 C CA . LYS A 1 239 ? 1.037 23.497 -13.285 1.00 69.25 239 LYS A CA 1
ATOM 1816 C C . LYS A 1 239 ? 2.245 23.552 -14.214 1.00 69.25 239 LYS A C 1
ATOM 1818 O O . LYS A 1 239 ? 3.324 23.927 -13.770 1.00 69.25 239 LYS A O 1
ATOM 1823 N N . TYR A 1 240 ? 2.057 23.206 -15.480 1.00 64.75 240 TYR A N 1
ATOM 1824 C CA . TYR A 1 240 ? 3.103 23.278 -16.497 1.00 64.75 240 TYR A CA 1
ATOM 1825 C C . TYR A 1 240 ? 2.751 24.418 -17.451 1.00 64.75 240 TYR A C 1
ATOM 1827 O O . TYR A 1 240 ? 1.713 24.359 -18.103 1.00 64.75 240 TYR A O 1
ATOM 1835 N N . ASP A 1 241 ? 3.563 25.476 -17.492 1.00 58.34 241 ASP A N 1
ATOM 1836 C CA . ASP A 1 241 ? 3.391 26.628 -18.396 1.00 58.34 241 ASP A CA 1
ATOM 1837 C C . ASP A 1 241 ? 1.961 27.204 -18.433 1.00 58.34 241 ASP A C 1
ATOM 1839 O O . ASP A 1 241 ? 1.383 27.457 -19.490 1.00 58.34 241 ASP A O 1
ATOM 1843 N N . GLY A 1 242 ? 1.328 27.348 -17.262 1.00 56.00 242 GLY A N 1
ATOM 1844 C CA . GLY A 1 242 ? -0.047 27.857 -17.142 1.00 56.00 242 GLY A CA 1
ATOM 1845 C C . GLY A 1 242 ? -1.144 26.903 -17.640 1.00 56.00 242 GLY A C 1
ATOM 1846 O O . GLY A 1 242 ? -2.327 27.196 -17.468 1.00 56.00 242 GLY A O 1
ATOM 1847 N N . LYS A 1 243 ? -0.779 25.742 -18.191 1.00 51.09 243 LYS A N 1
ATOM 1848 C CA . LYS A 1 243 ? -1.678 24.650 -18.571 1.00 51.09 243 LYS A CA 1
ATOM 1849 C C . LYS A 1 243 ? -1.672 23.570 -17.477 1.00 51.09 243 LYS A C 1
ATOM 1851 O O . LYS A 1 243 ? -0.683 23.413 -16.750 1.00 51.09 243 LYS A O 1
ATOM 1856 N N . PRO A 1 244 ? -2.767 22.810 -17.306 1.00 52.94 244 PRO A N 1
ATOM 1857 C CA . PRO A 1 244 ? -2.681 21.566 -16.554 1.00 52.94 244 PRO A CA 1
ATOM 1858 C C . PRO A 1 244 ? -1.664 20.688 -17.291 1.00 52.94 244 PRO A C 1
ATOM 1860 O O . PRO A 1 244 ? -1.859 20.374 -18.464 1.00 52.94 244 PRO A O 1
ATOM 1863 N N . GLY A 1 245 ? -0.531 20.372 -16.661 1.00 56.62 245 GLY A N 1
ATOM 1864 C CA . GLY A 1 245 ? 0.411 19.434 -17.268 1.00 56.62 245 GLY A CA 1
ATOM 1865 C C . GLY A 1 245 ? -0.159 18.026 -17.324 1.00 56.62 245 GLY A C 1
ATOM 1866 O O . GLY A 1 245 ? -1.344 17.810 -17.078 1.00 56.62 245 GLY A O 1
ATOM 1867 N N . ARG A 1 246 ? 0.708 17.050 -17.610 1.00 63.34 246 ARG A N 1
ATOM 1868 C CA . ARG A 1 246 ? 0.396 15.612 -17.575 1.00 63.34 246 ARG A CA 1
ATOM 1869 C C . ARG A 1 246 ? 0.094 15.195 -16.126 1.00 63.34 246 ARG A C 1
ATOM 1871 O O . ARG A 1 246 ? 0.954 14.650 -15.439 1.00 63.34 246 ARG A O 1
ATOM 1878 N N . GLY A 1 247 ? -1.076 15.578 -15.619 1.00 78.81 247 GLY A N 1
ATOM 1879 C CA . GLY A 1 247 ? -1.406 15.536 -14.197 1.00 78.81 247 GLY A CA 1
ATOM 1880 C C . GLY A 1 247 ? -1.569 14.112 -13.688 1.00 78.81 247 GLY A C 1
ATOM 1881 O O . GLY A 1 247 ? -1.260 13.811 -12.534 1.00 78.81 247 GLY A O 1
ATOM 1882 N N . TYR A 1 248 ? -1.999 13.215 -14.568 1.00 87.12 248 TYR A N 1
ATOM 1883 C CA . TYR A 1 248 ? -2.212 11.824 -14.236 1.00 87.12 248 TYR A CA 1
ATOM 1884 C C . TYR A 1 248 ? -1.566 10.883 -15.242 1.00 87.12 248 TYR A C 1
ATOM 1886 O O . TYR A 1 248 ? -1.148 11.251 -16.341 1.00 87.12 248 TYR A O 1
ATOM 1894 N N . VAL A 1 249 ? -1.487 9.620 -14.834 1.00 90.69 249 VAL A N 1
ATOM 1895 C CA . VAL A 1 249 ? -0.791 8.582 -15.588 1.00 90.69 249 VAL A CA 1
ATOM 1896 C C . VAL A 1 249 ? -1.413 8.357 -16.970 1.00 90.69 249 VAL A C 1
ATOM 1898 O O . VAL A 1 249 ? -0.685 8.151 -17.935 1.00 90.69 249 VAL A O 1
ATOM 1901 N N . GLN A 1 250 ? -2.736 8.491 -17.102 1.00 91.19 250 GLN A N 1
ATOM 1902 C CA . GLN A 1 250 ? -3.429 8.386 -18.387 1.00 91.19 250 GLN A CA 1
ATOM 1903 C C . GLN A 1 250 ? -3.054 9.503 -19.371 1.00 91.19 250 GLN A C 1
ATOM 1905 O O . GLN A 1 250 ? -3.025 9.262 -20.575 1.00 91.19 250 GLN A O 1
ATOM 1910 N N . ASP A 1 251 ? -2.719 10.699 -18.880 1.00 89.25 251 ASP A N 1
ATOM 1911 C CA . ASP A 1 251 ? -2.293 11.812 -19.734 1.00 89.25 251 ASP A CA 1
ATOM 1912 C C . ASP A 1 251 ? -0.889 11.550 -20.285 1.00 89.25 251 ASP A C 1
ATOM 1914 O O . ASP A 1 251 ? -0.609 11.803 -21.457 1.00 89.25 251 ASP A O 1
ATOM 1918 N N . ALA A 1 252 ? -0.010 10.989 -19.446 1.00 88.31 252 ALA A N 1
ATOM 1919 C CA . ALA A 1 252 ? 1.314 10.552 -19.866 1.00 88.31 252 ALA A CA 1
ATOM 1920 C C . ALA A 1 252 ? 1.239 9.402 -20.879 1.00 88.31 252 ALA A C 1
ATOM 1922 O O . ALA A 1 252 ? 1.922 9.462 -21.894 1.00 88.31 252 ALA A O 1
ATOM 1923 N N . ILE A 1 253 ? 0.369 8.416 -20.652 1.00 91.81 253 ILE A N 1
ATOM 1924 C CA . ILE A 1 253 ? 0.118 7.314 -21.593 1.00 91.81 253 ILE A CA 1
ATOM 1925 C C . ILE A 1 253 ? -0.387 7.850 -22.935 1.00 91.81 253 ILE A C 1
ATOM 1927 O O . ILE A 1 253 ? 0.118 7.454 -23.979 1.00 91.81 253 ILE A O 1
ATOM 1931 N N . LYS A 1 254 ? -1.333 8.798 -22.924 1.00 91.62 254 LYS A N 1
ATOM 1932 C CA . LYS A 1 254 ? -1.861 9.406 -24.154 1.00 91.62 254 LYS A CA 1
ATOM 1933 C C . LYS A 1 254 ? -0.765 10.088 -24.979 1.00 91.62 254 LYS A C 1
ATOM 1935 O O . LYS A 1 254 ? -0.803 10.032 -26.204 1.00 91.62 254 LYS A O 1
ATOM 1940 N N . ALA A 1 255 ? 0.219 10.699 -24.325 1.00 88.94 255 ALA A N 1
ATOM 1941 C CA . AL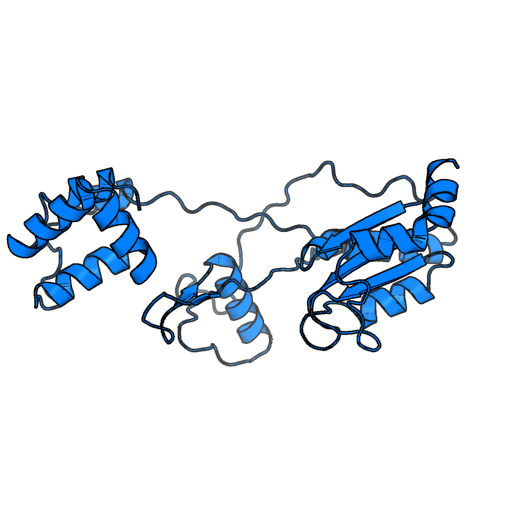A A 1 255 ? 1.358 11.316 -25.000 1.00 88.94 255 ALA A CA 1
ATOM 1942 C C . ALA A 1 255 ? 2.366 10.308 -25.589 1.00 88.94 255 ALA A C 1
ATOM 1944 O O . ALA A 1 255 ? 3.220 10.729 -26.353 1.00 88.94 255 ALA A O 1
ATOM 1945 N N . TRP A 1 256 ? 2.269 9.026 -25.228 1.00 92.25 256 TRP A N 1
ATOM 1946 C CA . TRP A 1 256 ? 3.114 7.917 -25.695 1.00 92.25 256 TRP A CA 1
ATOM 1947 C C . TRP A 1 256 ? 2.323 6.924 -26.566 1.00 92.25 256 TRP A C 1
ATOM 1949 O O . TRP A 1 256 ? 2.672 5.750 -26.666 1.00 92.25 256 TRP A O 1
ATOM 1959 N N . THR A 1 257 ? 1.181 7.349 -27.120 1.00 92.75 257 THR A N 1
ATOM 1960 C CA . THR A 1 257 ? 0.242 6.430 -27.784 1.00 92.75 257 THR A CA 1
ATOM 1961 C C . THR A 1 257 ? 0.900 5.687 -28.947 1.00 92.75 257 THR A C 1
ATOM 1963 O O . THR A 1 257 ? 0.705 4.483 -29.066 1.00 92.75 257 THR A O 1
ATOM 1966 N N . GLU A 1 258 ? 1.680 6.373 -29.783 1.00 91.69 258 GLU A N 1
ATOM 1967 C CA . GLU A 1 258 ? 2.292 5.777 -30.977 1.00 91.69 258 GLU A CA 1
ATOM 1968 C C . GLU A 1 258 ? 3.308 4.690 -30.602 1.00 91.69 258 GLU A C 1
ATOM 1970 O O . GLU A 1 258 ? 3.223 3.560 -31.090 1.00 91.69 258 GLU A O 1
ATOM 1975 N N . GLU A 1 259 ? 4.205 4.986 -29.661 1.00 90.25 259 GLU A N 1
ATOM 1976 C CA . GLU A 1 259 ? 5.219 4.054 -29.171 1.00 90.25 259 GLU A CA 1
ATOM 1977 C C . GLU A 1 259 ? 4.586 2.862 -28.451 1.00 90.25 259 GLU A C 1
ATOM 1979 O O . GLU A 1 259 ? 4.969 1.713 -28.677 1.00 90.25 259 GLU A O 1
ATOM 1984 N N . LEU A 1 260 ? 3.579 3.115 -27.608 1.00 92.50 260 LEU A N 1
ATOM 1985 C CA . LEU A 1 260 ? 2.868 2.055 -26.897 1.00 92.50 260 LEU A CA 1
ATOM 1986 C C . LEU A 1 260 ? 2.109 1.143 -27.857 1.00 92.50 260 LEU A C 1
ATOM 1988 O O . LEU A 1 260 ? 2.134 -0.071 -27.674 1.00 92.50 260 LEU A O 1
ATOM 1992 N N . CYS A 1 261 ? 1.456 1.700 -28.879 1.00 93.25 261 CYS A N 1
ATOM 1993 C CA . CYS A 1 261 ? 0.794 0.904 -29.905 1.00 93.25 261 CYS A CA 1
ATOM 1994 C C . CYS A 1 261 ? 1.792 0.005 -30.641 1.00 93.25 261 CYS A C 1
ATOM 1996 O O . CYS A 1 261 ? 1.499 -1.176 -30.797 1.00 93.25 261 CYS A O 1
ATOM 1998 N N . SER A 1 262 ? 2.973 0.513 -31.013 1.00 90.19 262 SER A N 1
ATOM 1999 C CA . SER A 1 262 ? 4.029 -0.316 -31.615 1.00 90.19 262 SER A CA 1
ATOM 2000 C C . SER A 1 262 ? 4.434 -1.465 -30.689 1.00 90.19 262 SER A C 1
ATOM 2002 O O . SER A 1 262 ? 4.386 -2.622 -31.086 1.00 90.19 262 SER A O 1
ATOM 2004 N N . MET A 1 263 ? 4.733 -1.169 -29.420 1.00 89.94 263 MET A N 1
ATOM 2005 C CA . MET A 1 263 ? 5.171 -2.177 -28.446 1.00 89.94 263 MET A CA 1
ATOM 2006 C C . MET A 1 263 ? 4.120 -3.244 -28.119 1.00 89.94 263 MET A C 1
ATOM 2008 O O . MET A 1 263 ? 4.477 -4.321 -27.648 1.00 89.94 263 MET A O 1
ATOM 2012 N N . ILE A 1 264 ? 2.832 -2.919 -28.253 1.00 90.69 264 ILE A N 1
ATOM 2013 C CA . ILE A 1 264 ? 1.726 -3.855 -28.006 1.00 90.69 264 ILE A CA 1
ATOM 2014 C C . ILE A 1 264 ? 1.504 -4.776 -29.212 1.00 90.69 264 ILE A C 1
ATOM 2016 O O . ILE A 1 264 ? 1.019 -5.894 -29.032 1.00 90.69 264 ILE A O 1
ATOM 2020 N N . LEU A 1 265 ? 1.802 -4.296 -30.421 1.00 88.81 265 LEU A N 1
ATOM 2021 C CA . LEU A 1 265 ? 1.610 -5.043 -31.663 1.00 88.81 265 LEU A CA 1
ATOM 2022 C C . LEU A 1 265 ? 2.780 -5.991 -31.988 1.00 88.81 265 LEU A C 1
ATOM 2024 O O . LEU A 1 265 ? 2.559 -6.945 -32.734 1.00 88.81 265 LEU A O 1
ATOM 2028 N N . ASP A 1 266 ? 3.965 -5.751 -31.415 1.00 74.50 266 ASP A N 1
ATOM 2029 C CA . ASP A 1 266 ? 5.159 -6.618 -31.479 1.00 74.50 266 ASP A CA 1
ATOM 2030 C C . ASP A 1 266 ? 5.065 -7.879 -30.581 1.00 74.50 266 ASP A C 1
ATOM 2032 O O . ASP A 1 266 ? 5.460 -8.981 -31.039 1.00 74.50 266 ASP A O 1
#

pLDDT: mean 87.66, std 10.42, range [51.09, 97.75]

Sequence (266 aa):
MPRDTIQALVQFAPSPSIGTFLEALAKSDAAYLEFSQANYMTFGRLLESTAKKGGLPDEAAWQALPLSLVVEALRALQSRLYSISSSSMISPKTPSITARVIKTPLSGAPDQSSQGLISNHLRSASLLANSQALLPGLSLAITRDPLPRLHVSIRKSSFRPPASTRHIIMVSAGTGVAPFRGFLLERARLYAMARPVGYSLLFFSYRSPDEDYIYREELGSTASTLPGAEVIPAFSRVKYDGKPGRGYVQDAIKAWTEELCSMILD

Organism: NCBI:txid1576542